Protein AF-A0A9E5HDK9-F1 (afdb_monomer_lite)

Radius of gyration: 19.05 Å; chains: 1; bounding box: 46×34×52 Å

Sequence (219 aa):
MGLGSFKALGAASVIATIAQDRAKNGVYENVLSDMTFVTASAGNHGLSVVAGANAFGAKAVIYLAETVPVSFQEKLRSIGAEVVVEGVDYEASMSAAEQSAKENDWFLLSDSTWPGYAVGADVMKGYMLSAKEIVEQCPEPPTHLFALDALARNANDFMTLTDQDVEKELPRLSELGLDTSPSGGAGLAAALIGASQGEFGLKATSRVMCIVSEGAVND

pLDDT: mean 88.61, std 10.88, range [40.62, 98.81]

Secondary structure (DSSP, 8-state):
---SBGGGGHHHHHHHHHHHHH-BTTB-TTTTTT-EEEEE-SSHHHHHHHHHHHHHT-EEEEEE-TTS-HHHHHHHHHTT-EEEE--SSHHHHHHHHHHHHHHHT-EE--SS-BTTB-THHHHHHHHHHHHHHHHHH-SS--SB---HHHHHHH-S------HHHHHTTHHHHHHTT----HHHHHHHHHHHHHHHHT-TT--TT--B-----B-----

Structure (mmCIF, N/CA/C/O backbone):
data_AF-A0A9E5HDK9-F1
#
_entry.id   AF-A0A9E5HDK9-F1
#
loop_
_atom_site.group_PDB
_atom_site.id
_atom_site.type_symbol
_atom_site.label_atom_id
_atom_site.label_alt_id
_atom_site.label_comp_id
_atom_site.label_asym_id
_atom_site.label_entity_id
_atom_site.label_seq_id
_atom_site.pdbx_PDB_ins_code
_atom_site.Cartn_x
_atom_site.Cartn_y
_atom_site.Cartn_z
_atom_site.occupancy
_atom_site.B_iso_or_equiv
_atom_site.auth_seq_id
_atom_site.auth_comp_id
_atom_site.auth_asym_id
_atom_site.auth_atom_id
_atom_site.pdbx_PDB_model_num
ATOM 1 N N . MET A 1 1 ? -0.415 -14.895 -1.275 1.00 55.12 1 MET A N 1
ATOM 2 C CA . MET A 1 1 ? 0.600 -13.831 -1.103 1.00 55.12 1 MET A CA 1
ATOM 3 C C . MET A 1 1 ? 1.087 -13.706 0.339 1.00 55.12 1 MET A C 1
ATOM 5 O O . MET A 1 1 ? 2.246 -13.380 0.508 1.00 55.12 1 MET A O 1
ATOM 9 N N . GLY A 1 2 ? 0.273 -13.993 1.370 1.00 60.78 2 GLY A N 1
ATOM 10 C CA . GLY A 1 2 ? 0.784 -14.099 2.751 1.00 60.78 2 GLY A CA 1
ATOM 11 C C . GLY A 1 2 ? 1.367 -12.797 3.316 1.00 60.78 2 GLY A C 1
ATOM 12 O O . GLY A 1 2 ? 2.227 -12.843 4.183 1.00 60.78 2 GLY A O 1
ATOM 13 N N . LEU A 1 3 ? 0.923 -11.646 2.803 1.00 68.94 3 LEU A N 1
ATOM 14 C CA . LEU A 1 3 ? 1.532 -10.339 3.077 1.00 68.94 3 LEU A CA 1
ATOM 15 C C . LEU A 1 3 ? 1.089 -9.709 4.405 1.00 68.94 3 LEU A C 1
ATOM 17 O O . LEU A 1 3 ? 1.628 -8.681 4.790 1.00 68.94 3 LEU A O 1
ATOM 21 N N . GLY A 1 4 ? 0.109 -10.302 5.093 1.00 72.50 4 GLY A N 1
ATOM 22 C CA . GLY A 1 4 ? -0.271 -9.903 6.451 1.00 72.50 4 GLY A CA 1
ATOM 23 C C . GLY A 1 4 ? -0.994 -8.558 6.586 1.00 72.50 4 GLY A C 1
ATOM 24 O O . GLY A 1 4 ? -1.178 -8.110 7.709 1.00 72.50 4 GLY A O 1
ATOM 25 N N . SER A 1 5 ? -1.426 -7.909 5.496 1.00 81.88 5 SER A N 1
ATOM 26 C CA . SER A 1 5 ? -2.171 -6.638 5.541 1.00 81.88 5 SER A CA 1
ATOM 27 C C . SER A 1 5 ? -3.152 -6.492 4.379 1.00 81.88 5 SER A C 1
ATOM 29 O O . SER A 1 5 ? -2.864 -6.933 3.267 1.00 81.88 5 SER A O 1
ATOM 31 N N . PHE A 1 6 ? -4.276 -5.797 4.598 1.00 80.75 6 PHE A N 1
ATOM 32 C CA . PHE A 1 6 ? -5.235 -5.470 3.530 1.00 80.75 6 PHE A CA 1
ATOM 33 C C . PHE A 1 6 ? -4.632 -4.557 2.447 1.00 80.75 6 PHE A C 1
ATOM 35 O O . PHE A 1 6 ? -5.077 -4.581 1.299 1.00 80.75 6 PHE A O 1
ATOM 42 N N . LYS A 1 7 ? -3.583 -3.785 2.782 1.00 81.69 7 LYS A N 1
ATOM 43 C CA . LYS A 1 7 ? -2.883 -2.905 1.829 1.00 81.69 7 LYS A CA 1
ATOM 44 C C . LYS A 1 7 ? -2.232 -3.683 0.675 1.00 81.69 7 LYS A C 1
ATOM 46 O O . LYS A 1 7 ? -2.014 -3.140 -0.407 1.00 81.69 7 LYS A O 1
ATOM 51 N N . ALA A 1 8 ? -2.027 -4.987 0.862 1.00 81.31 8 ALA A N 1
ATOM 52 C CA . ALA A 1 8 ? -1.647 -5.921 -0.191 1.00 81.31 8 ALA A CA 1
ATOM 53 C C . ALA A 1 8 ? -2.620 -5.963 -1.385 1.00 81.31 8 ALA A C 1
ATOM 55 O O . ALA A 1 8 ? -2.235 -6.415 -2.456 1.00 81.31 8 ALA A O 1
ATOM 56 N N . LEU A 1 9 ? -3.872 -5.525 -1.218 1.00 87.19 9 LEU A N 1
ATOM 57 C CA . LEU A 1 9 ? -4.878 -5.574 -2.281 1.00 87.19 9 LEU A CA 1
ATOM 58 C C . LEU A 1 9 ? -4.795 -4.379 -3.233 1.00 87.19 9 LEU A C 1
ATOM 60 O O . LEU A 1 9 ? -5.064 -4.534 -4.417 1.00 87.19 9 LEU A O 1
ATOM 64 N N . GLY A 1 10 ? -4.417 -3.198 -2.739 1.00 92.75 10 GLY A N 1
ATOM 65 C CA . GLY A 1 10 ? -4.515 -1.945 -3.493 1.00 92.75 10 GLY A CA 1
ATOM 66 C C . GLY A 1 10 ? -3.649 -1.935 -4.749 1.00 92.75 10 GLY A C 1
ATOM 67 O O . GLY A 1 10 ? -4.162 -2.004 -5.865 1.00 92.75 10 GLY A O 1
ATOM 68 N N . ALA A 1 11 ? -2.326 -1.880 -4.572 1.00 96.06 11 ALA A N 1
ATOM 69 C CA . ALA A 1 11 ? -1.393 -1.834 -5.695 1.00 96.06 11 ALA A CA 1
ATOM 70 C C . ALA A 1 11 ? -1.459 -3.107 -6.551 1.00 96.06 11 ALA A C 1
ATOM 72 O O . ALA A 1 11 ? -1.489 -3.018 -7.778 1.00 96.06 11 ALA A O 1
ATOM 73 N N . ALA A 1 12 ? -1.569 -4.283 -5.924 1.00 95.44 12 ALA A N 1
ATOM 74 C CA . ALA A 1 12 ? -1.727 -5.540 -6.648 1.00 95.44 12 ALA A CA 1
ATOM 75 C C . ALA A 1 12 ? -2.976 -5.551 -7.552 1.00 95.44 12 ALA A C 1
ATOM 77 O O . ALA A 1 12 ? -2.902 -6.058 -8.669 1.00 95.44 12 ALA A O 1
ATOM 78 N N . SER A 1 13 ? -4.097 -4.954 -7.123 1.00 95.50 13 SER A N 1
ATOM 79 C CA . SER A 1 13 ? -5.307 -4.822 -7.949 1.00 95.50 13 SER A CA 1
ATOM 80 C C . SER A 1 13 ? -5.090 -3.909 -9.156 1.00 95.50 13 SER A C 1
ATOM 82 O O . SER A 1 13 ? -5.592 -4.207 -10.242 1.00 95.50 13 SER A O 1
ATOM 84 N N . VAL A 1 14 ? -4.344 -2.810 -8.999 1.00 97.38 14 VAL A N 1
ATOM 85 C CA . VAL A 1 14 ? -4.000 -1.923 -10.124 1.00 97.38 14 VAL A CA 1
ATOM 86 C C . VAL A 1 14 ? -3.149 -2.681 -11.144 1.00 97.38 14 VAL A C 1
ATOM 88 O O . VAL A 1 14 ? -3.486 -2.711 -12.326 1.00 97.38 14 VAL A O 1
ATOM 91 N N . ILE A 1 15 ? -2.105 -3.376 -10.685 1.00 97.81 15 ILE A N 1
ATOM 92 C CA . ILE A 1 15 ? -1.226 -4.167 -11.558 1.00 97.81 15 ILE A CA 1
ATOM 93 C C . ILE A 1 15 ? -2.010 -5.296 -12.245 1.00 97.81 15 ILE A C 1
ATOM 95 O O . ILE A 1 15 ? -1.852 -5.510 -13.445 1.00 97.81 15 ILE A O 1
ATOM 99 N N . ALA A 1 16 ? -2.906 -5.977 -11.525 1.00 96.38 16 ALA A N 1
ATOM 100 C CA . ALA A 1 16 ? -3.764 -7.015 -12.092 1.00 96.38 16 ALA A CA 1
ATOM 101 C C . ALA A 1 16 ? -4.709 -6.480 -13.179 1.00 96.38 16 ALA A C 1
ATOM 103 O O . ALA A 1 16 ? -4.948 -7.168 -14.170 1.00 96.38 16 ALA A O 1
ATOM 104 N N . THR A 1 17 ? -5.206 -5.250 -13.029 1.00 96.19 17 THR A N 1
ATOM 105 C CA . THR A 1 17 ? -6.038 -4.590 -14.049 1.00 96.19 17 THR A CA 1
ATOM 106 C C . THR A 1 17 ? -5.223 -4.319 -15.317 1.00 96.19 17 THR A C 1
ATOM 108 O O . THR A 1 17 ? -5.644 -4.683 -16.410 1.00 96.19 17 THR A O 1
ATOM 111 N N . ILE A 1 18 ? -3.998 -3.799 -15.176 1.00 97.31 18 ILE A N 1
ATOM 112 C CA . ILE A 1 18 ? -3.084 -3.588 -16.313 1.00 97.31 18 ILE A CA 1
ATOM 113 C C . ILE A 1 18 ? -2.741 -4.924 -16.992 1.00 97.31 18 ILE A C 1
ATOM 115 O O . ILE A 1 18 ? -2.727 -5.025 -18.220 1.00 97.31 18 ILE A O 1
ATOM 119 N N . ALA A 1 19 ? -2.492 -5.975 -16.206 1.00 97.31 19 ALA A N 1
ATOM 120 C CA . ALA A 1 19 ? -2.247 -7.315 -16.725 1.00 97.31 19 ALA A CA 1
ATOM 121 C C . ALA A 1 19 ? -3.455 -7.865 -17.492 1.00 97.31 19 ALA A C 1
ATOM 123 O O . ALA A 1 19 ? -3.279 -8.461 -18.552 1.00 97.31 19 ALA A O 1
ATOM 124 N N . GLN A 1 20 ? -4.674 -7.638 -16.995 1.00 96.06 20 GLN A N 1
ATOM 125 C CA . GLN A 1 20 ? -5.910 -8.030 -17.669 1.00 96.06 20 GLN A CA 1
ATOM 126 C C . GLN A 1 20 ? -6.065 -7.361 -19.033 1.00 96.06 20 GLN A C 1
ATOM 128 O O . GLN A 1 20 ? -6.402 -8.053 -19.992 1.00 96.06 20 GLN A O 1
ATOM 133 N N . ASP A 1 21 ? -5.755 -6.072 -19.141 1.00 96.19 21 ASP A N 1
ATOM 134 C CA . ASP A 1 21 ? -5.853 -5.340 -20.407 1.00 96.19 21 ASP A CA 1
ATOM 135 C C . ASP A 1 21 ? -4.816 -5.800 -21.443 1.00 96.19 21 ASP A C 1
ATOM 137 O O . ASP A 1 21 ? -5.055 -5.737 -22.652 1.00 96.19 21 ASP A O 1
ATOM 141 N N . ARG A 1 22 ? -3.654 -6.287 -20.988 1.00 96.06 22 ARG A N 1
ATOM 142 C CA . ARG A 1 22 ? -2.571 -6.761 -21.867 1.00 96.06 22 ARG A CA 1
ATOM 143 C C . ARG A 1 22 ? -2.639 -8.257 -22.174 1.00 96.06 22 ARG A C 1
ATOM 145 O O . ARG A 1 22 ? -2.055 -8.699 -23.169 1.00 96.06 22 ARG A O 1
ATOM 152 N N . ALA A 1 23 ? -3.343 -9.033 -21.354 1.00 93.94 23 ALA A N 1
ATOM 153 C CA . ALA A 1 23 ? -3.465 -10.474 -21.510 1.00 93.94 23 ALA A CA 1
ATOM 154 C C . ALA A 1 23 ? -4.151 -10.836 -22.830 1.00 93.94 23 ALA A C 1
ATOM 156 O O . ALA A 1 23 ? -5.173 -10.275 -23.224 1.00 93.94 23 ALA A O 1
ATOM 157 N N . LYS A 1 24 ? -3.606 -11.844 -23.514 1.00 89.69 24 LYS A N 1
ATOM 158 C CA . LYS A 1 24 ? -4.205 -12.415 -24.725 1.00 89.69 24 LYS A CA 1
ATOM 159 C C . LYS A 1 24 ? -4.677 -13.822 -24.416 1.00 89.69 24 LYS A C 1
ATOM 161 O O . LYS A 1 24 ? -3.913 -14.631 -23.900 1.00 89.69 24 LYS A O 1
ATOM 166 N N . ASN A 1 25 ? -5.935 -14.117 -24.741 1.00 88.44 25 ASN A N 1
ATOM 167 C CA . ASN A 1 25 ? -6.547 -15.435 -24.532 1.00 88.44 25 ASN A CA 1
ATOM 168 C C . ASN A 1 25 ? -6.462 -15.942 -23.076 1.00 88.44 25 ASN A C 1
ATOM 170 O O . ASN A 1 25 ? -6.348 -17.142 -22.850 1.00 88.44 25 ASN A O 1
ATOM 174 N N . GLY A 1 26 ? -6.485 -15.034 -22.093 1.00 86.75 26 GLY A N 1
ATOM 175 C CA . GLY A 1 26 ? -6.395 -15.390 -20.672 1.00 86.75 26 GLY A CA 1
ATOM 176 C C . GLY A 1 26 ? -5.009 -15.853 -20.211 1.00 86.75 26 GLY A C 1
ATOM 177 O O . GLY A 1 26 ? -4.898 -16.446 -19.142 1.00 86.75 26 GLY A O 1
ATOM 178 N N . VAL A 1 27 ? -3.953 -15.607 -20.995 1.00 90.88 27 VAL A N 1
ATOM 179 C CA . VAL A 1 27 ? -2.567 -15.855 -20.580 1.00 90.88 27 VAL A CA 1
ATOM 180 C C . VAL A 1 27 ? -2.023 -14.610 -19.880 1.00 90.88 27 VAL A C 1
ATOM 182 O O . VAL A 1 27 ? -1.890 -13.557 -20.504 1.00 90.88 27 VAL A O 1
ATOM 185 N N . TYR A 1 28 ? -1.721 -14.752 -18.588 1.00 93.12 28 TYR A N 1
ATOM 186 C CA . TYR A 1 28 ? -1.245 -13.672 -17.710 1.00 93.12 28 TYR A CA 1
ATOM 187 C C . TYR A 1 28 ? 0.242 -13.773 -17.360 1.00 93.12 28 TYR A C 1
ATOM 189 O O . TYR A 1 28 ? 0.836 -12.804 -16.892 1.00 93.12 28 TYR A O 1
ATOM 197 N N . GLU A 1 29 ? 0.847 -14.943 -17.558 1.00 92.31 29 GLU A N 1
ATOM 198 C CA . GLU A 1 29 ? 2.246 -15.174 -17.215 1.00 92.31 29 GLU A CA 1
ATOM 199 C C . GLU A 1 29 ? 3.157 -14.236 -18.017 1.00 92.31 29 GLU A C 1
ATOM 201 O O . GLU A 1 29 ? 3.073 -14.183 -19.245 1.00 92.31 29 GLU A O 1
ATOM 206 N N . ASN A 1 30 ? 4.016 -13.492 -17.312 1.00 95.12 30 ASN A N 1
ATOM 207 C CA . ASN A 1 30 ? 4.972 -12.537 -17.883 1.00 95.12 30 ASN A CA 1
ATOM 208 C C . ASN A 1 30 ? 4.356 -11.478 -18.812 1.00 95.12 30 ASN A C 1
ATOM 210 O O . ASN A 1 30 ? 5.065 -10.849 -19.595 1.00 95.12 30 ASN A O 1
ATOM 214 N N . VAL A 1 31 ? 3.044 -11.244 -18.722 1.00 97.75 31 VAL A N 1
ATOM 215 C CA . VAL A 1 31 ? 2.342 -10.293 -19.594 1.00 97.75 31 VAL A CA 1
ATOM 216 C C . VAL A 1 31 ? 2.822 -8.850 -19.395 1.00 97.75 31 VAL A C 1
ATOM 218 O O . VAL A 1 31 ? 2.655 -8.018 -20.286 1.00 97.75 31 VAL A O 1
ATOM 221 N N . LEU A 1 32 ? 3.443 -8.559 -18.246 1.00 98.25 32 LEU A N 1
ATOM 222 C CA . LEU A 1 32 ? 4.008 -7.257 -17.901 1.00 98.25 32 LEU A CA 1
ATOM 223 C C . LEU A 1 32 ? 5.548 -7.263 -17.847 1.00 98.25 32 LEU A C 1
ATOM 225 O O . LEU A 1 32 ? 6.129 -6.390 -17.210 1.00 98.25 32 LEU A O 1
ATOM 229 N N . SER A 1 33 ? 6.229 -8.219 -18.494 1.00 97.50 33 SER A N 1
ATOM 230 C CA . SER A 1 33 ? 7.694 -8.377 -18.388 1.00 97.50 33 SER A CA 1
ATOM 231 C C . SER A 1 33 ? 8.531 -7.196 -18.885 1.00 97.50 33 SER A C 1
ATOM 233 O O . SER A 1 33 ? 9.717 -7.093 -18.584 1.00 97.50 33 SER A O 1
ATOM 235 N N . ASP A 1 34 ? 7.929 -6.326 -19.685 1.00 97.56 34 ASP A N 1
ATOM 236 C CA . ASP A 1 34 ? 8.510 -5.093 -20.212 1.00 97.56 34 ASP A CA 1
ATOM 237 C C . ASP A 1 34 ? 8.196 -3.856 -19.351 1.00 97.56 34 ASP A C 1
ATOM 239 O O . ASP A 1 34 ? 8.614 -2.758 -19.702 1.00 97.56 34 ASP A O 1
ATOM 243 N N . MET A 1 35 ? 7.481 -4.013 -18.232 1.00 98.50 35 MET A N 1
ATOM 244 C CA . MET A 1 35 ? 7.121 -2.917 -17.335 1.00 98.50 35 MET A CA 1
ATOM 245 C C . MET A 1 35 ? 7.938 -2.929 -16.044 1.00 98.50 35 MET A C 1
ATOM 247 O O . MET A 1 35 ? 8.278 -3.977 -15.488 1.00 98.50 35 MET A O 1
ATOM 251 N N . THR A 1 36 ? 8.158 -1.726 -15.522 1.00 98.81 36 THR A N 1
ATOM 252 C CA . THR A 1 36 ? 8.686 -1.492 -14.180 1.00 98.81 36 THR A CA 1
ATOM 253 C C . THR A 1 36 ? 7.698 -0.627 -13.412 1.00 98.81 36 THR A C 1
ATOM 255 O O . THR A 1 36 ? 7.318 0.449 -13.878 1.00 98.81 36 THR A O 1
ATOM 258 N N . PHE A 1 37 ? 7.301 -1.092 -12.232 1.00 98.75 37 PHE A N 1
ATOM 259 C CA . PHE A 1 37 ? 6.539 -0.312 -11.267 1.00 98.75 37 PHE A CA 1
ATOM 260 C C . PHE A 1 37 ? 7.489 0.298 -10.246 1.00 98.75 37 PHE A C 1
ATOM 262 O O . PHE A 1 37 ? 8.334 -0.402 -9.690 1.00 98.75 37 PHE A O 1
ATOM 269 N N . VAL A 1 38 ? 7.340 1.592 -9.985 1.00 98.69 38 VAL A N 1
ATOM 270 C CA . VAL A 1 38 ? 8.166 2.323 -9.023 1.00 98.69 38 VAL A CA 1
ATOM 271 C C . VAL A 1 38 ? 7.295 3.005 -7.972 1.00 98.69 38 VAL A C 1
ATOM 273 O O . VAL A 1 38 ? 6.224 3.520 -8.284 1.00 98.69 38 VAL A O 1
ATOM 276 N N . THR A 1 39 ? 7.722 2.989 -6.711 1.00 98.06 39 THR A N 1
ATOM 277 C CA . THR A 1 39 ? 7.071 3.730 -5.616 1.00 98.06 39 THR A CA 1
ATOM 278 C C . THR A 1 39 ? 8.074 4.037 -4.512 1.00 98.06 39 THR A C 1
ATOM 280 O O . THR A 1 39 ? 9.067 3.325 -4.377 1.00 98.06 39 THR A O 1
ATOM 283 N N . ALA A 1 40 ? 7.782 5.022 -3.663 1.00 97.25 40 ALA A N 1
ATOM 284 C CA . ALA A 1 40 ? 8.399 5.114 -2.343 1.00 97.25 40 ALA A CA 1
ATOM 285 C C . ALA A 1 40 ? 7.468 4.518 -1.280 1.00 97.25 40 ALA A C 1
ATOM 287 O O . ALA A 1 40 ? 6.290 4.870 -1.230 1.00 97.25 40 ALA A O 1
ATOM 288 N N . SER A 1 41 ? 7.951 3.570 -0.468 1.00 93.94 41 SER A N 1
ATOM 289 C CA . SER A 1 41 ? 7.167 3.005 0.643 1.00 93.94 41 SER A CA 1
ATOM 290 C C . SER A 1 41 ? 7.999 2.110 1.559 1.00 93.94 41 SER A C 1
ATOM 292 O O . SER A 1 41 ? 8.514 1.079 1.131 1.00 93.94 41 SER A O 1
ATOM 294 N N . ALA A 1 42 ? 8.019 2.442 2.849 1.00 86.06 42 ALA A N 1
ATOM 295 C CA . ALA A 1 42 ? 8.612 1.627 3.910 1.00 86.06 42 ALA A CA 1
ATOM 296 C C . ALA A 1 42 ? 7.583 0.720 4.617 1.00 86.06 42 ALA A C 1
ATOM 298 O O . ALA A 1 42 ? 7.671 0.491 5.820 1.00 86.06 42 ALA A O 1
ATOM 299 N N . GLY A 1 43 ? 6.558 0.250 3.897 1.00 87.38 43 GLY A N 1
ATOM 300 C CA . GLY A 1 43 ? 5.472 -0.525 4.497 1.00 87.38 43 GLY A CA 1
ATOM 301 C C . GLY A 1 43 ? 4.728 -1.423 3.513 1.00 87.38 43 GLY A C 1
ATOM 302 O O . GLY A 1 43 ? 5.250 -1.828 2.473 1.00 87.38 43 GLY A O 1
ATOM 303 N N . ASN A 1 44 ? 3.475 -1.739 3.846 1.00 89.31 44 ASN A N 1
ATOM 304 C CA . ASN A 1 44 ? 2.676 -2.722 3.106 1.00 89.31 44 ASN A CA 1
ATOM 305 C C . ASN A 1 44 ? 2.366 -2.326 1.660 1.00 89.31 44 ASN A C 1
ATOM 307 O O . ASN A 1 44 ? 2.134 -3.210 0.840 1.00 89.31 44 ASN A O 1
ATOM 311 N N . HIS A 1 45 ? 2.368 -1.031 1.330 1.00 93.69 45 HIS A N 1
ATOM 312 C CA . HIS A 1 45 ? 2.196 -0.589 -0.056 1.00 93.69 45 HIS A CA 1
ATOM 313 C C . HIS A 1 45 ? 3.372 -1.042 -0.932 1.00 93.69 45 HIS A C 1
ATOM 315 O O . HIS A 1 45 ? 3.155 -1.676 -1.960 1.00 93.69 45 HIS A O 1
ATOM 321 N N . GLY A 1 46 ? 4.616 -0.856 -0.477 1.00 94.69 46 GLY A N 1
ATOM 322 C CA . GLY A 1 46 ? 5.796 -1.386 -1.172 1.00 94.69 46 GLY A CA 1
ATOM 323 C C . GLY A 1 46 ? 5.727 -2.905 -1.361 1.00 94.69 46 GLY A C 1
ATOM 324 O O . GLY A 1 46 ? 5.933 -3.404 -2.464 1.00 94.69 46 GLY A O 1
ATOM 325 N N . LEU A 1 47 ? 5.329 -3.642 -0.318 1.00 94.50 47 LEU A N 1
ATOM 326 C CA . LEU A 1 47 ? 5.120 -5.095 -0.403 1.00 94.50 47 LEU A CA 1
ATOM 327 C C . LEU A 1 47 ? 4.030 -5.480 -1.425 1.00 94.50 47 LEU A C 1
ATOM 329 O O . LEU A 1 47 ? 4.186 -6.457 -2.157 1.00 94.50 47 LEU A O 1
ATOM 333 N N . SER A 1 48 ? 2.945 -4.703 -1.492 1.00 95.75 48 SER A N 1
ATOM 334 C CA . SER A 1 48 ? 1.835 -4.866 -2.442 1.00 95.75 48 SER A CA 1
ATOM 335 C C . SER A 1 48 ? 2.293 -4.692 -3.892 1.00 95.75 48 SER A C 1
ATOM 337 O O . SER A 1 48 ? 1.979 -5.524 -4.745 1.00 95.75 48 SER A O 1
ATOM 339 N N . VAL A 1 49 ? 3.100 -3.658 -4.163 1.00 97.62 49 VAL A N 1
ATOM 340 C CA . VAL A 1 49 ? 3.681 -3.401 -5.491 1.00 97.62 49 VAL A CA 1
ATOM 341 C C . VAL A 1 49 ? 4.572 -4.560 -5.927 1.00 97.62 49 VAL A C 1
ATOM 343 O O . VAL A 1 49 ? 4.402 -5.071 -7.031 1.00 97.62 49 VAL A O 1
ATOM 346 N N . VAL A 1 50 ? 5.480 -5.019 -5.059 1.00 97.12 50 VAL A N 1
ATOM 347 C CA . VAL A 1 50 ? 6.406 -6.115 -5.393 1.00 97.12 50 VAL A CA 1
ATOM 348 C C . VAL A 1 50 ? 5.648 -7.409 -5.673 1.00 97.12 50 VAL A C 1
ATOM 350 O O . VAL A 1 50 ? 5.909 -8.081 -6.669 1.00 97.12 50 VAL A O 1
ATOM 353 N N . ALA A 1 51 ? 4.666 -7.745 -4.836 1.00 95.62 51 ALA A N 1
ATOM 354 C CA . ALA A 1 51 ? 3.869 -8.947 -5.031 1.00 95.62 51 ALA A CA 1
ATOM 355 C C . ALA A 1 51 ? 3.046 -8.903 -6.325 1.00 95.62 51 ALA A C 1
ATOM 357 O O . ALA A 1 51 ? 3.009 -9.896 -7.053 1.00 95.62 51 ALA A O 1
ATOM 358 N N . GLY A 1 52 ? 2.424 -7.761 -6.632 1.00 96.06 52 GLY A N 1
ATOM 359 C CA . GLY A 1 52 ? 1.703 -7.569 -7.886 1.00 96.06 52 GLY A CA 1
ATOM 360 C C . GLY A 1 52 ? 2.628 -7.655 -9.100 1.00 96.06 52 GLY A C 1
ATOM 361 O O . GLY A 1 52 ? 2.317 -8.370 -10.047 1.00 96.06 52 GLY A O 1
ATOM 362 N N . ALA A 1 53 ? 3.789 -6.998 -9.060 1.00 97.88 53 ALA A N 1
ATOM 363 C CA . ALA A 1 53 ? 4.755 -7.026 -10.155 1.00 97.88 53 ALA A CA 1
ATOM 364 C C . ALA A 1 53 ? 5.240 -8.456 -10.440 1.00 97.88 53 ALA A C 1
ATOM 366 O O . ALA A 1 53 ? 5.123 -8.936 -11.570 1.00 97.88 53 ALA A O 1
ATOM 367 N N . ASN A 1 54 ? 5.662 -9.176 -9.396 1.00 96.44 54 ASN A N 1
ATOM 368 C CA . ASN A 1 54 ? 6.112 -10.564 -9.498 1.00 96.44 54 ASN A CA 1
ATOM 369 C C . ASN A 1 54 ? 5.032 -11.495 -10.065 1.00 96.44 54 ASN A C 1
ATOM 371 O O . ASN A 1 54 ? 5.347 -12.390 -10.846 1.00 96.44 54 ASN A O 1
ATOM 375 N N . ALA A 1 55 ? 3.760 -11.288 -9.703 1.00 95.81 55 ALA A N 1
ATOM 376 C CA . ALA A 1 55 ? 2.657 -12.129 -10.169 1.00 95.81 55 ALA A CA 1
ATOM 377 C C . ALA A 1 55 ? 2.458 -12.085 -11.696 1.00 95.81 55 ALA A C 1
ATOM 379 O O . ALA A 1 55 ? 1.957 -13.051 -12.271 1.00 95.81 55 ALA A O 1
ATOM 380 N N . PHE A 1 56 ? 2.864 -10.993 -12.352 1.00 97.50 56 PHE A N 1
ATOM 381 C CA . PHE A 1 56 ? 2.675 -10.775 -13.791 1.00 97.50 56 PHE A CA 1
ATOM 382 C C . PHE A 1 56 ? 3.993 -10.571 -14.561 1.00 97.50 56 PHE A C 1
ATOM 384 O O . PHE A 1 56 ? 3.977 -10.208 -15.739 1.00 97.50 56 PHE A O 1
ATOM 391 N N . GLY A 1 57 ? 5.128 -10.840 -13.905 1.00 97.25 57 GLY A N 1
ATOM 392 C CA . GLY A 1 57 ? 6.480 -10.801 -14.468 1.00 97.25 57 GLY A CA 1
ATOM 393 C C . GLY A 1 57 ? 7.103 -9.411 -14.623 1.00 97.25 57 GLY A C 1
ATOM 394 O O . GLY A 1 57 ? 8.156 -9.308 -15.245 1.00 97.25 57 GLY A O 1
ATOM 395 N N . ALA A 1 58 ? 6.488 -8.358 -14.081 1.00 98.50 58 ALA A N 1
ATOM 396 C CA . ALA A 1 58 ? 7.048 -7.005 -14.090 1.00 98.50 58 ALA A CA 1
ATOM 397 C C . ALA A 1 58 ? 8.174 -6.837 -13.060 1.00 98.50 58 ALA A C 1
ATOM 399 O O . ALA A 1 58 ? 8.311 -7.624 -12.122 1.00 98.50 58 ALA A O 1
ATOM 400 N N . LYS A 1 59 ? 8.946 -5.754 -13.194 1.00 98.62 59 LYS A N 1
ATOM 401 C CA . LYS A 1 59 ? 9.910 -5.318 -12.173 1.00 98.62 59 LYS A CA 1
ATOM 402 C C . LYS A 1 59 ? 9.252 -4.398 -11.146 1.00 98.62 59 LYS A C 1
ATOM 404 O O . LYS A 1 59 ? 8.338 -3.645 -11.485 1.00 98.62 59 LYS A O 1
ATOM 409 N N . ALA A 1 60 ? 9.762 -4.413 -9.917 1.00 98.56 60 ALA A N 1
ATOM 410 C CA . ALA A 1 60 ? 9.383 -3.476 -8.862 1.00 98.56 60 ALA A CA 1
ATOM 411 C C . ALA A 1 60 ? 10.623 -2.766 -8.303 1.00 98.56 60 ALA A C 1
ATOM 413 O O . ALA A 1 60 ? 11.543 -3.430 -7.826 1.00 98.56 60 ALA A O 1
ATOM 414 N N . VAL A 1 61 ? 10.618 -1.433 -8.340 1.00 98.75 61 VAL A N 1
ATOM 415 C CA . VAL A 1 61 ? 11.664 -0.569 -7.779 1.00 98.75 61 VAL A CA 1
ATOM 416 C C . VAL A 1 61 ? 11.083 0.208 -6.600 1.00 98.75 61 VAL A C 1
ATOM 418 O O . VAL A 1 61 ? 10.131 0.973 -6.755 1.00 98.75 61 VAL A O 1
ATOM 421 N N . ILE A 1 62 ? 11.638 0.006 -5.408 1.00 98.50 62 ILE A N 1
ATOM 422 C CA . ILE A 1 62 ? 11.134 0.587 -4.164 1.00 98.50 62 ILE A CA 1
ATOM 423 C C . ILE A 1 62 ? 12.149 1.582 -3.615 1.00 98.50 62 ILE A C 1
ATOM 425 O O . ILE A 1 62 ? 13.252 1.207 -3.211 1.00 98.50 62 ILE A O 1
ATOM 429 N N . TYR A 1 63 ? 11.745 2.846 -3.585 1.00 98.50 63 TYR A N 1
ATOM 430 C CA . TYR A 1 63 ? 12.486 3.933 -2.966 1.00 98.50 63 TYR A CA 1
ATOM 431 C C . TYR A 1 63 ? 12.198 3.981 -1.465 1.00 98.50 63 TYR A C 1
ATOM 433 O O . TYR A 1 63 ? 11.054 3.836 -1.021 1.00 98.50 63 TYR A O 1
ATOM 441 N N . LEU A 1 64 ? 13.248 4.175 -0.677 1.00 98.06 64 LEU A N 1
ATOM 442 C CA . LEU A 1 64 ? 13.193 4.240 0.776 1.00 98.06 64 LEU A CA 1
ATOM 443 C C . LEU A 1 64 ? 14.000 5.436 1.270 1.00 98.06 64 LEU A C 1
ATOM 445 O O . LEU A 1 64 ? 15.096 5.693 0.775 1.00 98.06 64 LEU A O 1
ATOM 449 N N . ALA A 1 65 ? 13.475 6.116 2.285 1.00 97.12 65 ALA A N 1
ATOM 450 C CA . ALA A 1 65 ? 14.216 7.143 3.000 1.00 97.12 65 ALA A CA 1
ATOM 451 C C . ALA A 1 65 ? 15.403 6.538 3.768 1.00 97.12 65 ALA A C 1
ATOM 453 O O . ALA A 1 65 ? 15.365 5.379 4.188 1.00 97.12 65 ALA A O 1
ATOM 454 N N . GLU A 1 66 ? 16.424 7.350 4.035 1.00 96.12 66 GLU A N 1
ATOM 455 C CA . GLU A 1 66 ? 17.611 6.958 4.813 1.00 96.12 66 GLU A CA 1
ATOM 456 C C . GLU A 1 66 ? 17.276 6.460 6.229 1.00 96.12 66 GLU A C 1
ATOM 458 O O . GLU A 1 66 ? 18.018 5.671 6.813 1.00 96.12 66 GLU A O 1
ATOM 463 N N . THR A 1 67 ? 16.140 6.890 6.779 1.00 93.38 67 THR A N 1
ATOM 464 C CA . THR A 1 67 ? 15.654 6.494 8.108 1.00 93.38 67 THR A CA 1
ATOM 465 C C . THR A 1 67 ? 15.079 5.077 8.157 1.00 93.38 67 THR A C 1
ATOM 467 O O . THR A 1 67 ? 14.840 4.555 9.248 1.00 93.38 67 THR A O 1
ATOM 470 N N . VAL A 1 68 ? 14.847 4.435 7.007 1.00 93.44 68 VAL A N 1
ATOM 471 C CA . VAL A 1 68 ? 14.227 3.108 6.943 1.00 93.44 68 VAL A CA 1
ATOM 472 C C . VAL A 1 68 ? 15.227 2.021 7.364 1.00 93.44 68 VAL A C 1
ATOM 474 O O . VAL A 1 68 ? 16.311 1.928 6.775 1.00 93.44 68 VAL A O 1
ATOM 477 N N . PRO A 1 69 ? 14.867 1.139 8.320 1.00 93.19 69 PRO A N 1
ATOM 478 C CA . PRO A 1 69 ? 15.750 0.078 8.793 1.00 93.19 69 PRO A CA 1
ATOM 479 C C . PRO A 1 69 ? 16.267 -0.828 7.672 1.00 93.19 69 PRO A C 1
ATOM 481 O O . PRO A 1 69 ? 15.508 -1.258 6.800 1.00 93.19 69 PRO A O 1
ATOM 484 N N . VAL A 1 70 ? 17.552 -1.192 7.743 1.00 94.06 70 VAL A N 1
ATOM 485 C CA . VAL A 1 70 ? 18.209 -2.087 6.770 1.00 94.06 70 VAL A CA 1
ATOM 486 C C . VAL A 1 70 ? 17.480 -3.427 6.646 1.00 94.06 70 VAL A C 1
ATOM 488 O O . VAL A 1 70 ? 17.310 -3.919 5.533 1.00 94.06 70 VAL A O 1
ATOM 491 N N . SER A 1 71 ? 16.963 -3.967 7.754 1.00 92.50 71 SER A N 1
ATOM 492 C CA . SER A 1 71 ? 16.180 -5.210 7.770 1.00 92.50 71 SER A CA 1
ATOM 493 C C . SER A 1 71 ? 14.963 -5.158 6.839 1.00 92.50 71 SER A C 1
ATOM 495 O O . SER A 1 71 ? 14.662 -6.131 6.149 1.00 92.50 71 SER A O 1
ATOM 497 N N . PHE A 1 72 ? 14.287 -4.009 6.743 1.00 90.81 72 PHE A N 1
ATOM 498 C CA . PHE A 1 72 ? 13.159 -3.839 5.827 1.00 90.81 72 PHE A CA 1
ATOM 499 C C . PHE A 1 72 ? 13.613 -3.784 4.362 1.00 90.81 72 PHE A C 1
ATOM 501 O O . PHE A 1 72 ? 12.958 -4.341 3.479 1.00 90.81 72 PHE A O 1
ATOM 508 N N . GLN A 1 73 ? 14.767 -3.168 4.097 1.00 94.69 73 GLN A N 1
ATOM 509 C CA . GLN A 1 73 ? 15.360 -3.155 2.759 1.00 94.69 73 GLN A CA 1
ATOM 510 C C . GLN A 1 73 ? 15.716 -4.574 2.301 1.00 94.69 73 GLN A C 1
ATOM 512 O O . GLN A 1 73 ? 15.434 -4.958 1.169 1.00 94.69 73 GLN A O 1
ATOM 517 N N . GLU A 1 74 ? 16.326 -5.365 3.184 1.00 94.81 74 GLU A N 1
ATOM 518 C CA . GLU A 1 74 ? 16.660 -6.767 2.925 1.00 94.81 74 GLU A CA 1
ATOM 519 C C . GLU A 1 74 ? 15.405 -7.609 2.704 1.00 94.81 74 GLU A C 1
ATOM 521 O O . GLU A 1 74 ? 15.364 -8.394 1.756 1.00 94.81 74 GLU A O 1
ATOM 526 N N . LYS A 1 75 ? 14.351 -7.385 3.500 1.00 92.38 75 LYS A N 1
ATOM 527 C CA . LYS A 1 75 ? 13.041 -8.014 3.298 1.00 92.38 75 LYS A CA 1
ATOM 528 C C . LYS A 1 75 ? 12.521 -7.761 1.883 1.00 92.38 75 LYS A C 1
ATOM 530 O O . LYS A 1 75 ? 12.209 -8.721 1.185 1.00 92.38 75 LYS A O 1
ATOM 535 N N . LEU A 1 76 ? 12.497 -6.509 1.422 1.00 95.06 76 LEU A N 1
ATOM 536 C CA . LEU A 1 76 ? 12.080 -6.167 0.056 1.00 95.06 76 LEU A CA 1
ATOM 537 C C . LEU A 1 76 ? 12.961 -6.828 -1.018 1.00 95.06 76 LEU A C 1
ATOM 539 O O . 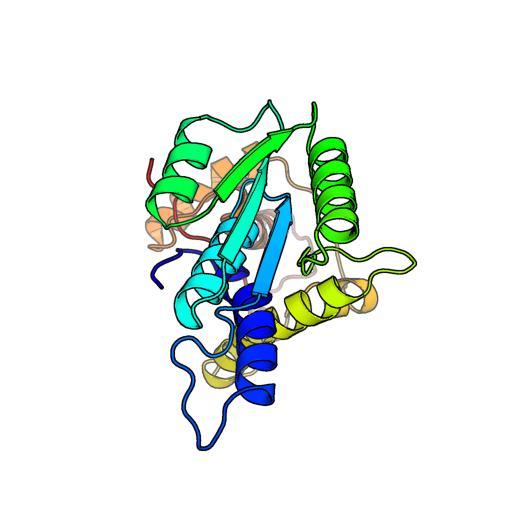LEU A 1 76 ? 12.438 -7.432 -1.955 1.00 95.06 76 LEU A O 1
ATOM 543 N N . ARG A 1 77 ? 14.290 -6.782 -0.864 1.00 96.88 77 ARG A N 1
ATOM 544 C CA . ARG A 1 77 ? 15.223 -7.429 -1.806 1.00 96.88 77 ARG A CA 1
ATOM 545 C C . ARG A 1 77 ? 15.001 -8.941 -1.881 1.00 96.88 77 ARG A C 1
ATOM 547 O O . ARG A 1 77 ? 14.990 -9.507 -2.970 1.00 96.88 77 ARG A O 1
ATOM 554 N N . SER A 1 78 ? 14.771 -9.593 -0.740 1.00 95.94 78 SER A N 1
ATOM 555 C CA . SER A 1 78 ? 14.547 -11.044 -0.666 1.00 95.94 78 SER A CA 1
ATOM 556 C C . SER A 1 78 ? 13.283 -11.511 -1.391 1.00 95.94 78 SER A C 1
ATOM 558 O O . SER A 1 78 ? 13.223 -12.657 -1.831 1.00 95.94 78 SER A O 1
ATOM 560 N N . ILE A 1 79 ? 12.299 -10.623 -1.562 1.00 94.44 79 ILE A N 1
ATOM 561 C CA . ILE A 1 79 ? 11.072 -10.899 -2.318 1.00 94.44 79 ILE A CA 1
ATOM 562 C C . ILE A 1 79 ? 11.136 -10.384 -3.766 1.00 94.44 79 ILE A C 1
ATOM 564 O O . ILE A 1 79 ? 10.110 -10.338 -4.437 1.00 94.44 79 ILE A O 1
ATOM 568 N N . GLY A 1 80 ? 12.322 -10.021 -4.267 1.00 95.62 80 GLY A N 1
ATOM 569 C CA . GLY A 1 80 ? 12.547 -9.679 -5.676 1.00 95.62 80 GLY A CA 1
ATOM 570 C C . GLY A 1 80 ? 12.413 -8.196 -6.025 1.00 95.62 80 GLY A C 1
ATOM 571 O O . GLY A 1 80 ? 12.394 -7.861 -7.206 1.00 95.62 80 GLY A O 1
ATOM 572 N N . ALA A 1 81 ? 12.339 -7.305 -5.033 1.00 97.75 81 ALA A N 1
ATOM 573 C CA . ALA A 1 81 ? 12.367 -5.868 -5.285 1.00 97.75 81 ALA A CA 1
ATOM 574 C C . ALA A 1 81 ? 13.787 -5.371 -5.586 1.00 97.75 81 ALA A C 1
ATOM 576 O O . ALA A 1 81 ? 14.751 -5.752 -4.915 1.00 97.75 81 ALA A O 1
ATOM 577 N N . GLU A 1 82 ? 13.904 -4.425 -6.510 1.00 98.38 82 GLU A N 1
ATOM 578 C CA . GLU A 1 82 ? 15.047 -3.520 -6.555 1.00 98.38 82 GLU A CA 1
ATOM 579 C C . GLU A 1 82 ? 14.825 -2.414 -5.518 1.00 98.38 82 GLU A C 1
ATOM 581 O O . GLU A 1 82 ? 13.767 -1.792 -5.487 1.00 98.38 82 GLU A O 1
ATOM 586 N N . VAL A 1 83 ? 15.789 -2.192 -4.624 1.00 98.44 83 VAL A N 1
ATOM 587 C CA . VAL A 1 83 ? 15.645 -1.226 -3.524 1.00 98.44 83 VAL A CA 1
ATOM 588 C C . VAL A 1 83 ? 16.658 -0.107 -3.674 1.00 98.44 83 VAL A C 1
ATOM 590 O O . VAL A 1 83 ? 17.865 -0.366 -3.640 1.00 98.44 83 VAL A O 1
ATOM 593 N N . VAL A 1 84 ? 16.148 1.121 -3.748 1.00 98.44 84 VAL A N 1
ATOM 594 C CA . VAL A 1 84 ? 16.923 2.360 -3.824 1.00 98.44 84 VAL A CA 1
ATOM 595 C C . VAL A 1 84 ? 16.747 3.123 -2.514 1.00 98.44 84 VAL A C 1
ATOM 597 O O . VAL A 1 84 ? 15.625 3.362 -2.076 1.00 98.44 84 VAL A O 1
ATOM 600 N N . VAL A 1 85 ? 17.853 3.480 -1.861 1.00 98.06 85 VAL A N 1
ATOM 601 C CA . VAL A 1 85 ? 17.828 4.309 -0.648 1.00 98.06 85 VAL A CA 1
ATOM 602 C C . VAL A 1 85 ? 18.213 5.720 -1.053 1.00 98.06 85 VAL A C 1
ATOM 604 O O . VAL A 1 85 ? 19.368 5.964 -1.395 1.00 98.06 85 VAL A O 1
ATOM 607 N N . GLU A 1 86 ? 17.238 6.621 -1.058 1.00 97.56 86 GLU A N 1
ATOM 608 C CA . GLU A 1 86 ? 17.418 7.999 -1.498 1.00 97.56 86 GLU A CA 1
ATOM 609 C C . GLU A 1 86 ? 16.400 8.906 -0.806 1.00 97.56 86 GLU A C 1
ATOM 611 O O . GLU A 1 86 ? 15.210 8.595 -0.755 1.00 97.56 86 GLU A O 1
ATOM 616 N N . GLY A 1 87 ? 16.878 10.039 -0.292 1.00 94.31 87 GLY A N 1
ATOM 617 C CA . GLY A 1 87 ? 16.065 11.015 0.422 1.00 94.31 87 GLY A CA 1
ATOM 618 C C . GLY A 1 87 ? 16.192 10.903 1.940 1.00 94.31 87 GLY A C 1
ATOM 619 O O . GLY A 1 87 ? 16.168 9.820 2.522 1.00 94.31 87 GLY A O 1
ATOM 620 N N . VAL A 1 88 ? 16.296 12.061 2.590 1.00 95.56 88 VAL A N 1
ATOM 621 C CA . VAL A 1 88 ? 16.432 12.172 4.053 1.00 95.56 88 VAL A CA 1
ATOM 622 C C . VAL A 1 88 ? 15.150 11.789 4.800 1.00 95.56 88 VAL A C 1
ATOM 624 O O . VAL A 1 88 ? 15.191 11.433 5.976 1.00 95.56 88 VAL A O 1
ATOM 627 N N . ASP A 1 89 ? 14.011 11.843 4.113 1.00 95.56 89 ASP A N 1
ATOM 628 C CA . ASP A 1 89 ? 12.689 11.513 4.626 1.00 95.56 89 ASP A CA 1
ATOM 629 C C . ASP A 1 89 ? 11.797 10.909 3.526 1.00 95.56 89 ASP A C 1
ATOM 631 O O . ASP A 1 89 ? 12.213 10.702 2.380 1.00 95.56 89 ASP A O 1
ATOM 635 N N . TYR A 1 90 ? 10.557 10.581 3.896 1.00 93.44 90 TYR A N 1
ATOM 636 C CA . TYR A 1 90 ? 9.587 9.988 2.981 1.00 93.44 90 TYR A CA 1
ATOM 637 C C . TYR A 1 90 ? 9.296 10.884 1.768 1.00 93.44 90 TYR A C 1
ATOM 639 O O . TYR A 1 90 ? 9.265 10.382 0.644 1.00 93.44 90 TYR A O 1
ATOM 647 N N . GLU A 1 91 ? 9.122 12.192 1.967 1.00 94.44 91 GLU A N 1
ATOM 648 C CA . GLU A 1 91 ? 8.784 13.133 0.891 1.00 94.44 91 GLU A CA 1
ATOM 649 C C . GLU A 1 91 ? 9.920 13.242 -0.131 1.00 94.44 91 GLU A C 1
ATOM 651 O O . GLU A 1 91 ? 9.684 13.198 -1.344 1.00 94.44 91 GLU A O 1
ATOM 656 N N . ALA A 1 92 ? 11.164 13.300 0.352 1.00 96.75 92 ALA A N 1
ATOM 657 C CA . ALA A 1 92 ? 12.353 13.266 -0.485 1.00 96.75 92 ALA A CA 1
ATOM 658 C C . ALA A 1 92 ? 12.450 11.944 -1.265 1.00 96.75 92 ALA A C 1
ATOM 660 O O . ALA A 1 92 ? 12.689 11.966 -2.473 1.00 96.75 92 ALA A O 1
ATOM 661 N N . SER A 1 93 ? 12.184 10.803 -0.617 1.00 97.50 93 SER A N 1
ATOM 662 C CA . SER A 1 93 ? 12.202 9.496 -1.292 1.00 97.50 93 SER A CA 1
ATOM 663 C C . SER A 1 93 ? 11.106 9.352 -2.357 1.00 97.50 93 SER A C 1
ATOM 665 O O . SER A 1 93 ? 11.346 8.783 -3.422 1.00 97.50 93 SER A O 1
ATOM 667 N N . MET A 1 94 ? 9.916 9.922 -2.127 1.00 97.00 94 MET A N 1
ATOM 668 C CA . MET A 1 94 ? 8.830 9.952 -3.114 1.00 97.00 94 MET A CA 1
ATOM 669 C C . MET A 1 94 ? 9.176 10.854 -4.301 1.00 97.00 94 MET A C 1
ATOM 671 O O . MET A 1 94 ? 8.920 10.484 -5.445 1.00 97.00 94 MET A O 1
ATOM 675 N N . SER A 1 95 ? 9.812 11.998 -4.046 1.00 97.19 95 SER A N 1
ATOM 676 C CA . SER A 1 95 ? 10.281 12.902 -5.102 1.00 97.19 95 SER A CA 1
ATOM 677 C C . SER A 1 95 ? 11.327 12.226 -5.998 1.00 97.19 95 SER A C 1
ATOM 679 O O . SER A 1 95 ? 11.254 12.334 -7.222 1.00 97.19 95 SER A O 1
ATOM 681 N N . ALA A 1 96 ? 12.257 11.471 -5.404 1.00 98.25 96 ALA A N 1
ATOM 682 C CA . ALA A 1 96 ? 13.236 10.671 -6.141 1.00 98.25 96 ALA A CA 1
ATOM 683 C C . ALA A 1 96 ? 12.571 9.558 -6.975 1.00 98.25 96 ALA A C 1
ATOM 685 O O . ALA A 1 96 ? 12.892 9.389 -8.153 1.00 98.25 96 ALA A O 1
ATOM 686 N N . ALA A 1 97 ? 11.586 8.853 -6.408 1.00 98.25 97 ALA A N 1
ATOM 687 C CA . ALA A 1 97 ? 10.806 7.844 -7.126 1.00 98.25 97 ALA A CA 1
ATOM 688 C C . ALA A 1 97 ? 10.052 8.436 -8.329 1.00 98.25 97 ALA A C 1
ATOM 690 O O . ALA A 1 97 ? 10.061 7.856 -9.415 1.00 98.25 97 ALA A O 1
ATOM 691 N N . GLU A 1 98 ? 9.421 9.602 -8.158 1.00 97.81 98 GLU A N 1
ATOM 692 C CA . GLU A 1 98 ? 8.719 10.307 -9.233 1.00 97.81 98 GLU A CA 1
ATOM 693 C C . GLU A 1 98 ? 9.681 10.754 -10.341 1.00 97.81 98 GLU A C 1
ATOM 695 O O . GLU A 1 98 ? 9.364 10.626 -11.527 1.00 97.81 98 GLU A O 1
ATOM 700 N N . GLN A 1 99 ? 10.858 11.263 -9.976 1.00 98.06 99 GLN A N 1
ATOM 701 C CA . GLN A 1 99 ? 11.870 11.668 -10.947 1.00 98.06 99 GLN A CA 1
ATOM 702 C C . GLN A 1 99 ? 12.378 10.465 -11.751 1.00 98.06 99 GLN A C 1
ATOM 704 O O . GLN A 1 99 ? 12.388 10.502 -12.981 1.00 98.06 99 GLN A O 1
ATOM 709 N N . SER A 1 100 ? 12.703 9.368 -11.068 1.00 98.25 100 SER A N 1
ATOM 710 C CA . SER A 1 100 ? 13.151 8.122 -11.694 1.00 98.25 100 SER A CA 1
ATOM 711 C C . SER A 1 100 ? 12.095 7.522 -12.623 1.00 98.25 100 SER A C 1
ATOM 713 O O . SER A 1 100 ? 12.425 7.050 -13.713 1.00 98.25 100 SER A O 1
ATOM 715 N N . ALA A 1 101 ? 10.814 7.619 -12.245 1.00 98.31 101 ALA A N 1
ATOM 716 C CA . ALA A 1 101 ? 9.704 7.216 -13.101 1.00 98.31 101 ALA A CA 1
ATOM 717 C C . ALA A 1 101 ? 9.717 7.957 -14.444 1.00 98.31 101 ALA A C 1
ATOM 719 O O . ALA A 1 101 ? 9.590 7.337 -15.497 1.00 98.31 101 ALA A O 1
ATOM 720 N N . LYS A 1 102 ? 9.926 9.280 -14.413 1.00 97.44 102 LYS A N 1
ATOM 721 C CA . LYS A 1 102 ? 9.972 10.126 -15.615 1.00 97.44 102 LYS A CA 1
ATOM 722 C C . LYS A 1 102 ? 11.206 9.854 -16.472 1.00 97.44 102 LYS A C 1
ATOM 724 O O . LYS A 1 102 ? 11.099 9.826 -17.693 1.00 97.44 102 LYS A O 1
ATOM 729 N N . GLU A 1 103 ? 12.368 9.678 -15.851 1.00 98.25 103 GLU A N 1
ATOM 730 C CA . GLU A 1 103 ? 13.638 9.479 -16.562 1.00 98.25 103 GLU A CA 1
ATOM 731 C C . GLU A 1 103 ? 13.724 8.124 -17.265 1.00 98.25 103 GLU A C 1
ATOM 733 O O . GLU A 1 103 ? 14.314 8.027 -18.341 1.00 98.25 103 GLU A O 1
ATOM 738 N N . ASN A 1 104 ? 13.122 7.091 -16.673 1.00 98.12 104 ASN A N 1
ATOM 739 C CA . ASN A 1 104 ? 13.217 5.718 -17.163 1.00 98.12 104 ASN A CA 1
ATOM 740 C C . ASN A 1 104 ? 11.949 5.218 -17.872 1.00 98.12 104 ASN A C 1
ATOM 742 O O . ASN A 1 104 ? 11.907 4.052 -18.264 1.00 98.12 104 ASN A O 1
ATOM 746 N N . ASP A 1 105 ? 10.931 6.071 -18.029 1.00 97.62 105 ASP A N 1
ATOM 747 C CA . ASP A 1 105 ? 9.602 5.700 -18.544 1.00 97.62 105 ASP A CA 1
ATOM 748 C C . ASP A 1 105 ? 8.966 4.546 -17.739 1.00 97.62 105 ASP A C 1
ATOM 750 O O . ASP A 1 105 ? 8.411 3.585 -18.273 1.00 97.62 105 ASP A O 1
ATOM 754 N N . TRP A 1 106 ? 9.105 4.606 -16.411 1.00 98.50 106 TRP A N 1
ATOM 755 C CA . TRP A 1 106 ? 8.518 3.631 -15.491 1.00 98.50 106 TRP A CA 1
ATOM 756 C C . TRP A 1 106 ? 7.162 4.097 -14.972 1.00 98.50 106 TRP A C 1
ATOM 758 O O . TRP A 1 106 ? 6.857 5.287 -14.892 1.00 98.50 106 TRP A O 1
ATOM 768 N N . PHE A 1 107 ? 6.345 3.135 -14.551 1.00 98.44 107 PHE A N 1
ATOM 769 C CA . PHE A 1 107 ? 5.027 3.417 -14.010 1.00 98.44 107 PHE A CA 1
ATOM 770 C C . PHE A 1 107 ? 5.129 3.749 -12.517 1.00 98.44 107 PHE A C 1
ATOM 772 O O . PHE A 1 107 ? 5.329 2.858 -11.686 1.00 98.44 107 PHE A O 1
ATOM 779 N N . LEU A 1 108 ? 4.968 5.026 -12.162 1.00 98.50 108 LEU A N 1
ATOM 780 C CA . LEU A 1 108 ? 4.829 5.439 -10.764 1.00 98.50 108 LEU A CA 1
ATOM 781 C C . LEU A 1 108 ? 3.507 4.906 -10.195 1.00 98.50 108 LEU A C 1
ATOM 783 O O . LEU A 1 108 ? 2.436 5.245 -10.694 1.00 98.50 108 LEU A O 1
ATOM 787 N N . LEU A 1 109 ? 3.586 4.095 -9.140 1.00 97.94 109 LEU A N 1
ATOM 788 C CA . LEU A 1 109 ? 2.443 3.497 -8.451 1.00 97.94 109 LEU A CA 1
ATOM 789 C C . LEU A 1 109 ? 2.456 3.864 -6.962 1.00 97.94 109 LEU A C 1
ATOM 791 O O . LEU A 1 109 ? 2.694 3.029 -6.097 1.00 97.94 109 LEU A O 1
ATOM 795 N N . SER A 1 110 ? 2.194 5.132 -6.669 1.00 95.69 110 SER A N 1
ATOM 796 C CA . SER A 1 110 ? 1.893 5.652 -5.331 1.00 95.69 110 SER A CA 1
ATOM 797 C C . SER A 1 110 ? 0.427 5.417 -4.937 1.00 95.69 110 SER A C 1
ATOM 799 O O . SER A 1 110 ? -0.468 5.497 -5.783 1.00 95.69 110 SER A O 1
ATOM 801 N N . ASP A 1 111 ? 0.193 5.169 -3.647 1.00 92.56 111 ASP A N 1
ATOM 802 C CA . ASP A 1 111 ? -1.120 5.069 -2.996 1.00 92.56 111 ASP A CA 1
ATOM 803 C C . ASP A 1 111 ? -1.700 6.431 -2.565 1.00 92.56 111 ASP A C 1
ATOM 805 O O . ASP A 1 111 ? -2.789 6.491 -1.994 1.00 92.56 111 ASP A O 1
ATOM 809 N N . SER A 1 112 ? -0.999 7.525 -2.870 1.00 90.31 112 SER A N 1
ATOM 810 C CA . SER A 1 112 ? -1.421 8.907 -2.617 1.00 90.31 112 SER A CA 1
ATOM 811 C C . SER A 1 112 ? -1.855 9.620 -3.905 1.00 90.31 112 SER A C 1
ATOM 813 O O . SER A 1 112 ? -1.627 9.138 -5.012 1.00 90.31 112 SER A O 1
ATOM 815 N N . THR A 1 113 ? -2.491 10.788 -3.785 1.00 90.75 113 THR A N 1
ATOM 816 C CA . THR A 1 113 ? -2.928 11.604 -4.935 1.00 90.75 113 THR A CA 1
ATOM 817 C C . THR A 1 113 ? -2.504 13.057 -4.778 1.00 90.75 113 THR A C 1
ATOM 819 O O . THR A 1 113 ? -2.561 13.595 -3.674 1.00 90.75 113 THR A O 1
ATOM 822 N N . TRP A 1 114 ? -2.156 13.713 -5.883 1.00 92.56 114 TRP A N 1
ATOM 823 C CA . TRP A 1 114 ? -1.810 15.138 -5.931 1.00 92.56 114 TRP A CA 1
ATOM 824 C C . TRP A 1 114 ? -2.169 15.733 -7.303 1.00 92.56 114 TRP A C 1
ATOM 826 O O . TRP A 1 114 ? -2.517 14.987 -8.223 1.00 92.56 114 TRP A O 1
ATOM 836 N N . PRO A 1 115 ? -2.141 17.068 -7.489 1.00 92.38 115 PRO A N 1
ATOM 837 C CA . PRO A 1 115 ? -2.426 17.665 -8.790 1.00 92.38 115 PRO A CA 1
ATOM 838 C C . PRO A 1 115 ? -1.530 17.079 -9.889 1.00 92.38 115 PRO A C 1
ATOM 840 O O . PRO A 1 115 ? -0.308 17.160 -9.813 1.00 92.38 115 PRO A O 1
ATOM 843 N N . GLY A 1 116 ? -2.149 16.486 -10.911 1.00 92.62 116 GLY A N 1
ATOM 844 C CA . GLY A 1 116 ? -1.441 15.818 -12.008 1.00 92.62 116 GLY A CA 1
ATOM 845 C C . GLY A 1 116 ? -1.182 14.319 -11.808 1.00 92.62 116 GLY A C 1
ATOM 846 O O . GLY A 1 116 ? -0.760 13.671 -12.759 1.00 92.62 116 GLY A O 1
ATOM 847 N N . TYR A 1 117 ? -1.496 13.745 -10.641 1.00 93.69 117 TYR A N 1
ATOM 848 C CA . TYR A 1 117 ? -1.356 12.313 -10.365 1.00 93.69 117 TYR A CA 1
ATOM 849 C C . TYR A 1 117 ? -2.583 11.755 -9.627 1.00 93.69 117 TYR A C 1
ATOM 851 O O . TYR A 1 117 ? -2.844 12.074 -8.466 1.00 93.69 117 TYR A O 1
ATOM 859 N N . ALA A 1 118 ? -3.345 10.898 -10.313 1.00 94.00 118 ALA A N 1
ATOM 860 C CA . ALA A 1 118 ? -4.625 10.377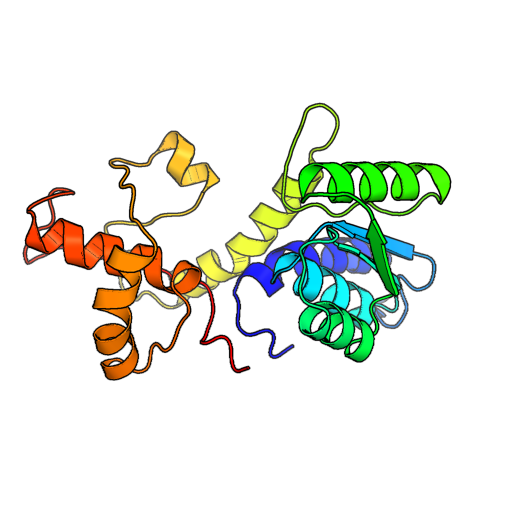 -9.825 1.00 94.00 118 ALA A CA 1
ATOM 861 C C . ALA A 1 118 ? -4.641 8.859 -9.565 1.00 94.00 118 ALA A C 1
ATOM 863 O O . ALA A 1 118 ? -5.626 8.356 -9.030 1.00 94.00 118 ALA A O 1
ATOM 864 N N . VAL A 1 119 ? -3.570 8.129 -9.905 1.00 94.81 119 VAL A N 1
ATOM 865 C CA . VAL A 1 119 ? -3.528 6.653 -9.829 1.00 94.81 119 VAL A CA 1
ATOM 866 C C . VAL A 1 119 ? -3.713 6.135 -8.395 1.00 94.81 119 VAL A C 1
ATOM 868 O O . VAL A 1 119 ? -4.263 5.052 -8.203 1.00 94.81 119 VAL A O 1
ATOM 871 N N . GLY A 1 120 ? -3.365 6.922 -7.369 1.00 91.75 120 GLY A N 1
ATOM 872 C CA . GLY A 1 120 ? -3.655 6.567 -5.973 1.00 91.75 120 GLY A CA 1
ATOM 873 C C . GLY A 1 120 ? -5.142 6.292 -5.703 1.00 91.75 120 GLY A C 1
ATOM 874 O O . GLY A 1 120 ? -5.477 5.433 -4.889 1.00 91.75 120 GLY A O 1
ATOM 875 N N . ALA A 1 121 ? -6.058 6.919 -6.451 1.00 89.50 121 ALA A N 1
ATOM 876 C CA . ALA A 1 121 ? -7.486 6.621 -6.349 1.00 89.50 121 ALA A CA 1
ATOM 877 C C . ALA A 1 121 ? -7.825 5.194 -6.821 1.00 89.50 121 ALA A C 1
ATOM 879 O O . ALA A 1 121 ? -8.750 4.576 -6.295 1.00 89.50 121 ALA A O 1
ATOM 880 N N . ASP A 1 122 ? -7.083 4.642 -7.782 1.00 92.75 122 ASP A N 1
ATOM 881 C CA . ASP A 1 122 ? -7.263 3.260 -8.236 1.00 92.75 122 ASP A CA 1
ATOM 882 C C . ASP A 1 122 ? -6.707 2.256 -7.221 1.00 92.75 122 ASP A C 1
ATOM 884 O O . ASP A 1 122 ? -7.328 1.219 -6.981 1.00 92.75 122 ASP A O 1
ATOM 888 N N . VAL A 1 123 ? -5.619 2.606 -6.523 1.00 93.00 123 VAL A N 1
ATOM 889 C CA . VAL A 1 123 ? -5.137 1.840 -5.360 1.00 93.00 123 VAL A CA 1
ATOM 890 C C . VAL A 1 123 ? -6.222 1.781 -4.278 1.00 93.00 123 VAL A C 1
ATOM 892 O O . VAL A 1 123 ? -6.529 0.702 -3.766 1.00 93.00 123 VAL A O 1
ATOM 895 N N . MET A 1 124 ? -6.874 2.912 -3.982 1.00 86.69 124 MET A N 1
ATOM 896 C CA . MET A 1 124 ? -7.996 2.958 -3.037 1.00 86.69 124 MET A CA 1
ATOM 897 C C . MET A 1 124 ? -9.189 2.102 -3.482 1.00 86.69 124 MET A C 1
ATOM 899 O O . MET A 1 124 ? -9.807 1.444 -2.644 1.00 86.69 124 MET A O 1
ATOM 903 N N . LYS A 1 125 ? -9.512 2.065 -4.783 1.00 86.31 125 LYS A N 1
ATOM 904 C CA . LYS A 1 125 ? -10.550 1.160 -5.314 1.00 86.31 125 LYS A CA 1
ATOM 905 C C . LYS A 1 125 ? -10.177 -0.305 -5.103 1.00 86.31 125 LYS A C 1
ATOM 907 O O . LYS A 1 125 ? -11.056 -1.093 -4.774 1.00 86.31 125 LYS A O 1
ATOM 912 N N . GLY A 1 126 ? -8.898 -0.663 -5.224 1.00 87.56 126 GLY A N 1
ATOM 913 C CA . GLY A 1 126 ? -8.415 -2.014 -4.928 1.00 87.56 126 GLY A CA 1
ATOM 914 C C . GLY A 1 126 ? -8.710 -2.450 -3.489 1.00 87.56 126 GLY A C 1
ATOM 915 O O . GLY A 1 126 ? -9.091 -3.595 -3.250 1.00 87.56 126 GLY A O 1
ATOM 916 N N . TYR A 1 127 ? -8.652 -1.523 -2.526 1.00 87.69 127 TYR A N 1
ATOM 917 C CA . TYR A 1 127 ? -9.051 -1.804 -1.142 1.00 87.69 127 TYR A CA 1
ATOM 918 C C . TYR A 1 127 ? -10.549 -2.107 -0.985 1.00 87.69 127 TYR A C 1
ATOM 920 O O . TYR A 1 127 ? -10.928 -2.759 -0.018 1.00 87.69 127 TYR A O 1
ATOM 928 N N . MET A 1 128 ? -11.412 -1.716 -1.930 1.00 81.81 128 MET A N 1
ATOM 929 C CA . MET A 1 128 ? -12.847 -2.036 -1.871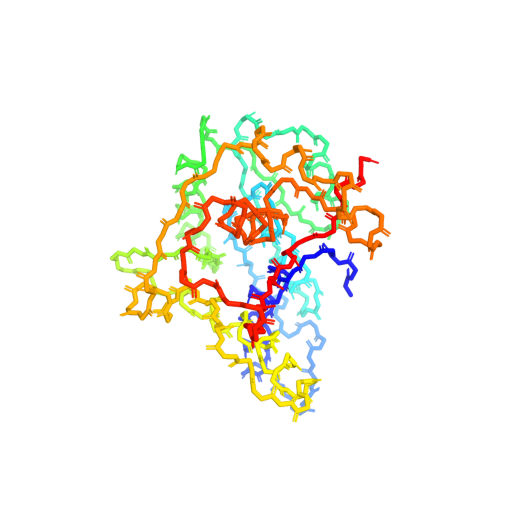 1.00 81.81 128 MET A CA 1
ATOM 930 C C . MET A 1 128 ? -13.142 -3.522 -2.088 1.00 81.81 128 MET A C 1
ATOM 932 O O . MET A 1 128 ? -14.261 -3.961 -1.822 1.00 81.81 128 MET A O 1
ATOM 936 N N . LEU A 1 129 ? -12.156 -4.318 -2.517 1.0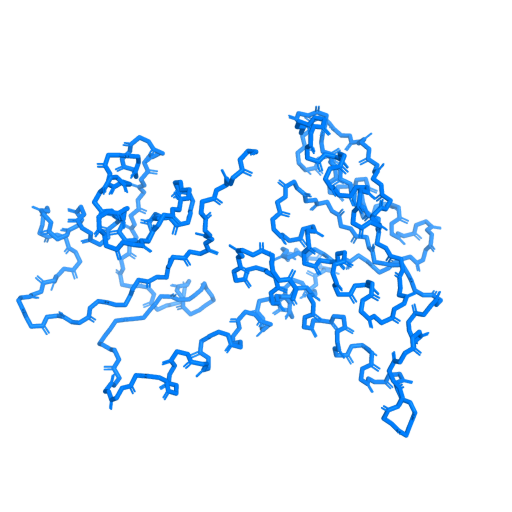0 83.75 129 LEU A N 1
ATOM 937 C CA . LEU A 1 129 ? -12.306 -5.768 -2.571 1.00 83.75 129 LEU A CA 1
ATOM 938 C C . LEU A 1 129 ? -12.555 -6.354 -1.173 1.00 83.75 129 LEU A C 1
ATOM 940 O O . LEU A 1 129 ? -13.472 -7.156 -1.018 1.00 83.75 129 LEU A O 1
ATOM 944 N N . SER A 1 130 ? -11.836 -5.882 -0.147 1.00 84.19 130 SER A N 1
ATOM 945 C CA . SER A 1 130 ? -12.091 -6.321 1.231 1.00 84.19 130 SER A CA 1
ATOM 946 C C . SER A 1 130 ? -13.452 -5.841 1.729 1.00 84.19 130 SER A C 1
ATOM 948 O O . SER A 1 130 ? -14.163 -6.589 2.390 1.00 84.19 130 SER A O 1
ATOM 950 N N . ALA A 1 131 ? -13.872 -4.627 1.362 1.00 79.12 131 ALA A N 1
ATOM 951 C CA . ALA A 1 131 ? -15.201 -4.122 1.704 1.00 79.12 131 ALA A CA 1
ATOM 952 C C . ALA A 1 131 ? -16.317 -4.995 1.105 1.00 79.12 131 ALA A C 1
ATOM 954 O O . ALA A 1 131 ? -17.306 -5.278 1.778 1.00 79.12 131 ALA A O 1
ATOM 955 N N . LYS A 1 132 ? -16.148 -5.458 -0.139 1.00 80.19 132 LYS A N 1
ATOM 956 C CA . LYS A 1 132 ? -17.082 -6.390 -0.776 1.00 80.19 132 LYS A CA 1
ATOM 957 C C . LYS A 1 132 ? -17.161 -7.713 -0.007 1.00 80.19 132 LYS A C 1
ATOM 959 O O . LYS A 1 132 ? -18.263 -8.149 0.309 1.00 80.19 132 LYS A O 1
ATOM 964 N N . GLU A 1 133 ? -16.017 -8.311 0.321 1.00 84.19 133 GLU A N 1
ATOM 965 C CA . GLU A 1 133 ? -15.956 -9.567 1.086 1.00 84.19 133 GLU A CA 1
ATOM 966 C C . GLU A 1 133 ? -16.613 -9.426 2.466 1.00 84.19 133 GLU A C 1
ATOM 968 O O . GLU A 1 133 ? -17.392 -10.286 2.872 1.00 84.19 133 GLU A O 1
ATOM 973 N N . ILE A 1 134 ? -16.374 -8.305 3.153 1.00 82.50 134 ILE A N 1
ATOM 974 C CA . ILE A 1 134 ? -17.006 -7.987 4.438 1.00 82.50 134 ILE A CA 1
ATOM 975 C C . ILE A 1 134 ? -18.532 -7.955 4.300 1.00 82.50 134 ILE A C 1
ATOM 977 O O . ILE A 1 134 ? -19.233 -8.582 5.091 1.00 82.50 134 ILE A O 1
ATOM 981 N N . VAL A 1 135 ? -19.062 -7.252 3.293 1.00 78.94 135 VAL A N 1
ATOM 982 C CA . VAL A 1 135 ? -20.515 -7.157 3.071 1.00 78.94 135 VAL A CA 1
ATOM 983 C C . VAL A 1 135 ? -21.127 -8.529 2.790 1.00 78.94 135 VAL A C 1
ATOM 985 O O . VAL A 1 135 ? -22.197 -8.827 3.311 1.00 78.94 135 VAL A O 1
ATOM 988 N N . GLU A 1 136 ? -20.451 -9.376 2.012 1.00 82.25 136 GLU A N 1
ATOM 989 C CA . GLU A 1 136 ? -20.900 -10.746 1.726 1.00 82.25 136 GLU A CA 1
ATOM 990 C C . GLU A 1 136 ? -20.884 -11.648 2.973 1.00 82.25 136 GLU A C 1
ATOM 992 O O . GLU A 1 136 ? -21.686 -12.578 3.075 1.00 82.25 136 GLU A O 1
ATOM 997 N N . GLN A 1 137 ? -20.001 -11.369 3.935 1.00 85.25 137 GLN A N 1
ATOM 998 C CA . GLN A 1 137 ? -19.855 -12.131 5.178 1.00 85.25 137 GLN A CA 1
ATOM 999 C C . GLN A 1 137 ? -20.731 -11.617 6.329 1.00 85.25 137 GLN A C 1
ATOM 1001 O O . GLN A 1 137 ? -20.902 -12.329 7.319 1.00 85.25 137 GLN A O 1
ATOM 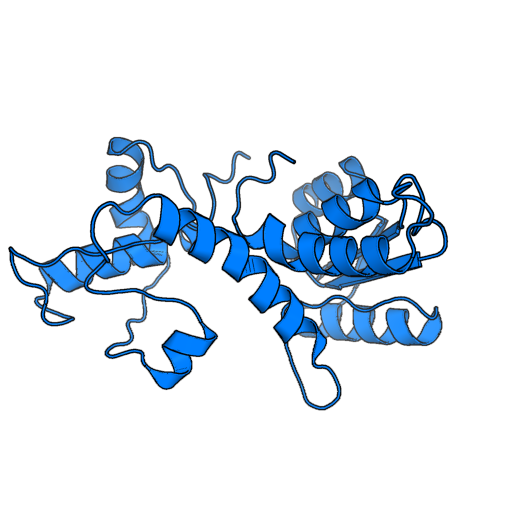1006 N N . CYS A 1 138 ? -21.302 -10.413 6.229 1.00 79.25 138 CYS A N 1
ATOM 1007 C CA . CYS A 1 138 ? -22.205 -9.854 7.234 1.00 79.25 138 CYS A CA 1
ATOM 1008 C C . CYS A 1 138 ? -23.651 -10.357 7.029 1.00 79.25 138 CYS A C 1
ATOM 1010 O O . CYS A 1 138 ? -24.303 -9.944 6.070 1.00 79.25 138 CYS A O 1
ATOM 1012 N N . PRO A 1 139 ? -24.221 -11.169 7.950 1.00 81.00 139 PRO A N 1
ATOM 1013 C CA . PRO A 1 139 ? -25.604 -11.647 7.827 1.00 81.00 139 PRO A CA 1
ATOM 1014 C C . PRO A 1 139 ? -26.635 -10.515 7.921 1.00 81.00 139 PRO A C 1
ATOM 1016 O O . PRO A 1 139 ? -27.704 -10.583 7.320 1.00 81.00 139 PRO A O 1
ATOM 1019 N N . GLU A 1 140 ? -26.303 -9.467 8.678 1.00 80.88 140 GLU A N 1
ATOM 1020 C CA . GLU A 1 140 ? -27.054 -8.219 8.753 1.00 80.88 140 GLU A CA 1
ATOM 1021 C C . GLU A 1 140 ? -26.109 -7.036 8.506 1.00 80.88 140 GLU A C 1
ATOM 1023 O O . GLU A 1 140 ? -24.980 -7.059 9.007 1.00 80.88 140 GLU A O 1
ATOM 1028 N N . PRO A 1 141 ? -26.553 -5.972 7.808 1.00 71.81 141 PRO A N 1
ATOM 1029 C CA . PRO A 1 141 ? -25.720 -4.799 7.580 1.00 71.81 141 PRO A CA 1
ATOM 1030 C C . PRO A 1 141 ? -25.218 -4.177 8.896 1.00 71.81 141 PRO A C 1
ATOM 1032 O O . PRO A 1 141 ? -26.001 -4.030 9.855 1.00 71.81 141 PRO A O 1
ATOM 1035 N N . PRO A 1 142 ? -23.932 -3.782 8.966 1.00 72.12 142 PRO A N 1
ATOM 1036 C CA . PRO A 1 142 ? -23.428 -3.031 10.104 1.00 72.12 142 PRO A CA 1
ATOM 1037 C C . PRO A 1 142 ? -24.158 -1.688 10.188 1.00 72.12 142 PRO A C 1
ATOM 1039 O O . PRO A 1 142 ? -24.493 -1.081 9.173 1.00 72.12 142 PRO A O 1
ATOM 1042 N N . THR A 1 143 ? -24.416 -1.213 11.408 1.00 71.31 143 THR A N 1
ATOM 1043 C CA . THR A 1 143 ? -25.034 0.109 11.592 1.00 71.31 143 THR A CA 1
ATOM 1044 C C . THR A 1 143 ? -24.021 1.245 11.443 1.00 71.31 143 THR A C 1
ATOM 1046 O O . THR A 1 143 ? -24.432 2.386 11.268 1.00 71.31 143 THR A O 1
ATOM 1049 N N . HIS A 1 144 ? -22.719 0.933 11.496 1.00 67.44 144 HIS A N 1
ATOM 1050 C CA . HIS A 1 144 ? -21.606 1.878 11.394 1.00 67.44 144 HIS A CA 1
ATOM 1051 C C . HIS A 1 144 ? -20.466 1.238 10.578 1.00 67.44 144 HIS A C 1
ATOM 1053 O O . HIS A 1 144 ? -20.075 0.103 10.861 1.00 67.44 144 HIS A O 1
ATOM 1059 N N . LEU A 1 145 ? -19.951 1.950 9.568 1.00 64.62 145 LEU A N 1
ATOM 1060 C CA . LEU A 1 145 ? -18.872 1.513 8.670 1.00 64.62 145 LEU A CA 1
ATOM 1061 C C . LEU A 1 145 ? -17.906 2.675 8.399 1.00 64.62 145 LEU A C 1
ATOM 1063 O O . LEU A 1 145 ? -18.353 3.790 8.138 1.00 64.62 145 LEU A O 1
ATOM 1067 N N . PHE A 1 146 ? -16.600 2.404 8.374 1.00 58.69 146 PHE A N 1
ATOM 1068 C CA . PHE A 1 146 ? -15.556 3.417 8.204 1.00 58.69 146 PHE A CA 1
ATOM 1069 C C . PHE A 1 146 ? -14.608 3.045 7.035 1.00 58.69 146 PHE A C 1
ATOM 1071 O O . PHE A 1 146 ? -13.818 2.114 7.160 1.00 58.69 146 PHE A O 1
ATOM 1078 N N . ALA A 1 147 ? -14.663 3.754 5.895 1.00 59.22 147 ALA A N 1
ATOM 1079 C CA . ALA A 1 147 ? -13.710 3.642 4.769 1.00 59.22 147 ALA A CA 1
ATOM 1080 C C . ALA A 1 147 ? -13.326 5.026 4.196 1.00 59.22 147 ALA A C 1
ATOM 1082 O O . ALA A 1 147 ? -14.202 5.859 4.038 1.00 59.22 147 ALA A O 1
ATOM 1083 N N . LEU A 1 148 ? -12.055 5.285 3.852 1.00 50.72 148 LEU A N 1
ATOM 1084 C CA . LEU A 1 148 ? -11.445 6.634 3.734 1.00 50.72 148 LEU A CA 1
ATOM 1085 C C . LEU A 1 148 ? -12.171 7.696 2.866 1.00 50.72 148 LEU A C 1
ATOM 1087 O O . LEU A 1 148 ? -12.426 8.790 3.361 1.00 50.72 148 LEU A O 1
ATOM 1091 N N . ASP A 1 149 ? -12.522 7.424 1.603 1.00 49.09 149 ASP A N 1
ATOM 1092 C CA . ASP A 1 149 ? -13.201 8.436 0.753 1.00 49.09 149 ASP A CA 1
ATOM 1093 C C . ASP A 1 149 ? -14.668 8.651 1.173 1.00 49.09 149 ASP A C 1
ATOM 1095 O O . ASP A 1 149 ? -15.197 9.764 1.144 1.00 49.09 149 ASP A O 1
ATOM 1099 N N . ALA A 1 150 ? -15.316 7.594 1.669 1.00 55.31 150 ALA A N 1
ATOM 1100 C CA . ALA A 1 150 ? -16.629 7.700 2.293 1.00 55.31 150 ALA A CA 1
ATOM 1101 C C . ALA A 1 150 ? -16.549 8.386 3.669 1.00 55.31 150 ALA A C 1
ATOM 1103 O O . ALA A 1 150 ? -17.443 9.152 4.005 1.00 55.31 150 ALA A O 1
ATOM 1104 N N . LEU A 1 151 ? -15.479 8.167 4.437 1.00 61.12 151 LEU A N 1
ATOM 1105 C CA . LEU A 1 151 ? -15.197 8.779 5.737 1.00 61.12 151 LEU A CA 1
ATOM 1106 C C . LEU A 1 151 ? -15.024 10.283 5.590 1.00 61.12 151 LEU A C 1
ATOM 1108 O O . LEU A 1 151 ? -15.653 11.036 6.317 1.00 61.12 151 LEU A O 1
ATOM 1112 N N . ALA A 1 152 ? -14.240 10.740 4.615 1.00 58.56 152 ALA A N 1
ATOM 1113 C CA . ALA A 1 152 ? -14.020 12.170 4.416 1.00 58.56 152 ALA A CA 1
ATOM 1114 C C . ALA A 1 152 ? -15.328 12.955 4.181 1.00 58.56 152 ALA A C 1
ATOM 1116 O O . ALA A 1 152 ? -15.392 14.145 4.477 1.00 58.56 152 ALA A O 1
ATOM 1117 N N . ARG A 1 153 ? -16.375 12.298 3.661 1.00 66.50 153 ARG A N 1
ATOM 1118 C CA . ARG A 1 153 ? -17.676 12.923 3.361 1.00 66.50 153 ARG A CA 1
ATOM 1119 C C . ARG A 1 153 ? -18.766 12.609 4.380 1.00 66.50 153 ARG A C 1
ATOM 1121 O O . ARG A 1 153 ? -19.651 13.432 4.581 1.00 66.50 153 ARG A O 1
ATOM 1128 N N . ASN A 1 154 ? -18.724 11.418 4.967 1.00 69.00 154 ASN A N 1
ATOM 1129 C CA . ASN A 1 154 ? -19.816 10.848 5.751 1.00 69.00 154 ASN A CA 1
ATOM 1130 C C . ASN A 1 154 ? -19.395 10.454 7.172 1.00 69.00 154 ASN A C 1
ATOM 1132 O O . ASN A 1 154 ? -20.222 9.898 7.888 1.00 69.00 154 ASN A O 1
ATOM 1136 N N . ALA A 1 155 ? -18.143 10.684 7.585 1.00 71.69 155 ALA A N 1
ATOM 1137 C CA . ALA A 1 155 ? -17.749 10.441 8.967 1.00 71.69 155 ALA A CA 1
ATOM 1138 C C . ALA A 1 155 ? -18.556 11.346 9.897 1.00 71.69 155 ALA A C 1
ATOM 1140 O O . ALA A 1 155 ? -18.646 12.558 9.701 1.00 71.69 155 ALA A O 1
ATOM 1141 N N . ASN A 1 156 ? -19.136 10.725 10.915 1.00 79.31 156 ASN A N 1
ATOM 1142 C CA . ASN A 1 156 ? -19.876 11.412 11.961 1.00 79.31 156 ASN A CA 1
ATOM 1143 C C . ASN A 1 156 ? -18.929 12.013 13.006 1.00 79.31 156 ASN A C 1
ATOM 1145 O O . ASN A 1 156 ? -19.204 13.092 13.520 1.00 79.31 156 ASN A O 1
ATOM 1149 N N . ASP A 1 157 ? -17.808 11.334 13.263 1.00 83.50 157 ASP A N 1
ATOM 1150 C CA . ASP A 1 157 ? -16.871 11.643 14.337 1.00 83.50 157 ASP A CA 1
ATOM 1151 C C . ASP A 1 157 ? -15.421 11.365 13.907 1.00 83.50 157 ASP A C 1
ATOM 1153 O O . ASP A 1 157 ? -15.159 10.528 13.038 1.00 83.50 157 ASP A O 1
ATOM 1157 N N . PHE A 1 158 ? -14.474 12.047 14.554 1.00 85.19 158 PHE A N 1
ATOM 1158 C CA . PHE A 1 158 ? -13.034 11.848 14.388 1.00 85.19 158 PHE A CA 1
ATOM 1159 C C . PHE A 1 158 ? -12.366 11.760 15.760 1.00 85.19 158 PHE A C 1
ATOM 1161 O O . PHE A 1 158 ? -12.731 12.493 16.677 1.00 85.19 158 PHE A O 1
ATOM 1168 N N . MET A 1 159 ? -11.356 10.901 15.886 1.00 88.00 159 MET A N 1
ATOM 1169 C CA . MET A 1 159 ? -10.582 10.739 17.114 1.00 88.00 159 MET A CA 1
ATOM 1170 C C . MET A 1 159 ? -9.097 10.647 16.790 1.00 88.00 159 MET A C 1
ATOM 1172 O O . MET A 1 159 ? -8.695 9.926 15.879 1.00 88.00 159 MET A O 1
ATOM 1176 N N . THR A 1 160 ? -8.284 11.365 17.557 1.00 90.25 160 THR A N 1
ATOM 1177 C CA . THR A 1 160 ? -6.828 11.233 17.540 1.00 90.25 160 THR A CA 1
ATOM 1178 C C . THR A 1 160 ? -6.391 10.341 18.690 1.00 90.25 160 THR A C 1
ATOM 1180 O O . THR A 1 160 ? -6.814 10.556 19.825 1.00 90.25 160 THR A O 1
ATOM 1183 N N . LEU A 1 161 ? -5.520 9.382 18.400 1.00 88.88 161 LEU A N 1
ATOM 1184 C CA . LEU A 1 161 ? -4.911 8.493 19.382 1.00 88.88 161 LEU A CA 1
ATOM 1185 C C . LEU A 1 161 ? -3.397 8.615 19.283 1.00 88.88 161 LEU A C 1
ATOM 1187 O O . LEU A 1 161 ? -2.862 8.777 18.185 1.00 88.88 161 LEU A O 1
ATOM 1191 N N . THR A 1 162 ? -2.716 8.526 20.419 1.00 91.12 162 THR A N 1
ATOM 1192 C CA . THR A 1 162 ? -1.271 8.294 20.424 1.00 91.12 162 THR A CA 1
ATOM 1193 C C . THR A 1 162 ? -0.988 6.802 20.262 1.00 91.12 162 THR A C 1
ATOM 1195 O O . THR A 1 162 ? -1.825 5.971 20.621 1.00 91.12 162 THR A O 1
ATOM 1198 N N . ASP A 1 163 ? 0.207 6.443 19.789 1.00 86.62 163 ASP A N 1
ATOM 1199 C CA . ASP A 1 163 ? 0.628 5.035 19.732 1.00 86.62 163 ASP A CA 1
ATOM 1200 C C . ASP A 1 163 ? 0.502 4.365 21.110 1.00 86.62 163 ASP A C 1
ATOM 1202 O O . ASP A 1 163 ? -0.009 3.254 21.211 1.00 86.62 163 ASP A O 1
ATOM 1206 N N . GLN A 1 164 ? 0.828 5.092 22.186 1.00 90.81 164 GLN A N 1
ATOM 1207 C CA . GLN A 1 164 ? 0.682 4.619 23.568 1.00 90.81 164 GLN A CA 1
ATOM 1208 C C . GLN A 1 164 ? -0.767 4.325 23.969 1.00 90.81 164 GLN A C 1
ATOM 1210 O O . GLN A 1 164 ? -1.004 3.479 24.832 1.00 90.81 164 GLN A O 1
ATOM 1215 N N . ASP A 1 165 ? -1.746 5.036 23.406 1.00 91.44 165 ASP A N 1
ATOM 1216 C CA . ASP A 1 165 ? -3.158 4.754 23.674 1.00 91.44 165 ASP A CA 1
ATOM 1217 C C . ASP A 1 165 ? -3.573 3.435 23.029 1.00 91.44 165 ASP A C 1
ATOM 1219 O O . ASP A 1 165 ? -4.306 2.660 23.639 1.00 91.44 165 ASP A O 1
ATOM 1223 N N . VAL A 1 166 ? -3.052 3.142 21.835 1.00 91.25 166 VAL A N 1
ATOM 1224 C CA . VAL A 1 166 ? -3.323 1.876 21.147 1.00 91.25 166 VAL A CA 1
ATOM 1225 C C . VAL A 1 166 ? -2.570 0.716 21.795 1.00 91.25 166 VAL A C 1
ATOM 1227 O O . VAL A 1 166 ? -3.149 -0.349 21.996 1.00 91.25 166 VAL A O 1
ATOM 1230 N N . GLU A 1 167 ? -1.308 0.918 22.178 1.00 92.06 167 GLU A N 1
ATOM 1231 C CA . GLU A 1 167 ? -0.466 -0.089 22.838 1.00 92.06 167 GLU A CA 1
ATOM 1232 C C . GLU A 1 167 ? -1.106 -0.657 24.108 1.00 92.06 167 GLU A C 1
ATOM 1234 O O . GLU A 1 167 ? -1.000 -1.854 24.370 1.00 92.06 167 GLU A O 1
ATOM 1239 N N . LYS A 1 168 ? -1.822 0.175 24.875 1.00 92.50 168 LYS A N 1
ATOM 1240 C CA . LYS A 1 168 ? -2.556 -0.263 26.075 1.00 92.50 168 LYS A CA 1
ATOM 1241 C C . LYS A 1 168 ? -3.689 -1.239 25.761 1.00 92.50 168 LYS A C 1
ATOM 1243 O O . LYS A 1 168 ? -4.026 -2.057 26.613 1.00 92.50 168 LYS A O 1
ATOM 1248 N N . GLU A 1 169 ? -4.256 -1.171 24.560 1.00 91.00 169 GLU A N 1
ATOM 1249 C CA . GLU A 1 169 ? -5.347 -2.045 24.125 1.00 91.00 169 GLU A CA 1
ATOM 1250 C C . GLU A 1 169 ? -4.838 -3.312 23.413 1.00 91.00 169 GLU A C 1
ATOM 1252 O O . GLU A 1 169 ? -5.559 -4.309 23.373 1.00 91.00 169 GLU A O 1
ATOM 1257 N N . LEU A 1 170 ? -3.596 -3.337 22.904 1.00 89.94 170 LEU A N 1
ATOM 1258 C CA . LEU A 1 170 ? -3.038 -4.496 22.185 1.00 89.94 170 LEU A CA 1
ATOM 1259 C C . LEU A 1 170 ? -3.127 -5.834 22.949 1.00 89.94 170 LEU A C 1
ATOM 1261 O O . LEU A 1 170 ? -3.482 -6.829 22.314 1.00 89.94 170 LEU A O 1
ATOM 1265 N N . PRO A 1 171 ? -2.894 -5.916 24.278 1.00 91.19 171 PRO A N 1
ATOM 1266 C CA . PRO A 1 171 ? -3.062 -7.173 25.012 1.00 91.19 171 PRO A CA 1
ATOM 1267 C C . PRO A 1 171 ? -4.482 -7.738 24.907 1.00 91.19 171 PRO A C 1
ATOM 1269 O O . PRO A 1 171 ? -4.668 -8.938 24.727 1.00 91.19 171 PRO A O 1
ATOM 1272 N N . ARG A 1 172 ? -5.494 -6.866 24.941 1.00 87.12 172 ARG A N 1
ATOM 1273 C CA . ARG A 1 172 ? -6.898 -7.258 24.799 1.00 87.12 172 ARG A CA 1
ATOM 1274 C C . ARG A 1 172 ? -7.212 -7.748 23.387 1.00 87.12 172 ARG A C 1
ATOM 1276 O O . ARG A 1 172 ? -8.041 -8.637 23.218 1.00 87.12 172 ARG A O 1
ATOM 1283 N N . LEU A 1 173 ? -6.560 -7.182 22.372 1.00 84.56 173 LEU A N 1
ATOM 1284 C CA . LEU A 1 173 ? -6.663 -7.672 20.997 1.00 84.56 173 LEU A CA 1
ATOM 1285 C C . LEU A 1 173 ? -6.035 -9.066 20.862 1.00 84.56 173 LEU A C 1
ATOM 1287 O O . LEU A 1 173 ? -6.641 -9.950 20.261 1.00 84.56 173 LEU A O 1
ATOM 1291 N N . SER A 1 174 ? -4.877 -9.284 21.484 1.00 87.38 174 SER A N 1
ATOM 1292 C CA . SER A 1 174 ? -4.204 -10.588 21.520 1.00 87.38 174 SER A CA 1
ATOM 1293 C C . SER A 1 174 ? -5.069 -11.672 22.183 1.00 87.38 174 SER A C 1
ATOM 1295 O O . SER A 1 174 ? -5.219 -12.765 21.641 1.00 87.38 174 SER A O 1
ATOM 1297 N N . GLU A 1 175 ? -5.758 -11.356 23.288 1.00 88.06 175 GLU A N 1
ATOM 1298 C CA . GLU A 1 175 ? -6.715 -12.273 23.942 1.00 88.06 175 GLU A CA 1
ATOM 1299 C C . GLU A 1 175 ? -7.878 -12.702 23.029 1.00 88.06 175 GLU A C 1
ATOM 1301 O O . GLU A 1 175 ? -8.434 -13.790 23.191 1.00 88.06 175 GLU A O 1
ATOM 1306 N N . LEU A 1 176 ? -8.239 -11.865 22.052 1.00 83.81 176 LEU A N 1
ATOM 1307 C CA . LEU A 1 176 ? -9.253 -12.158 21.036 1.00 83.81 176 LEU A CA 1
ATOM 1308 C C . LEU A 1 176 ? -8.673 -12.867 19.798 1.00 83.81 176 LEU A C 1
ATOM 1310 O O . LEU A 1 176 ? -9.411 -13.121 18.846 1.00 83.81 176 LEU A O 1
ATOM 1314 N N . GLY A 1 177 ? -7.375 -13.187 19.798 1.00 86.00 177 GLY A N 1
ATOM 1315 C CA . GLY A 1 177 ? -6.662 -13.776 18.664 1.00 86.00 177 GLY A CA 1
ATOM 1316 C C . GLY A 1 177 ? -6.407 -12.792 17.518 1.00 86.00 177 GLY A C 1
ATOM 1317 O O . GLY A 1 177 ? -6.303 -13.213 16.367 1.00 86.00 177 GLY A O 1
ATOM 1318 N N . LEU A 1 178 ? -6.361 -11.489 17.812 1.00 86.56 178 LEU A N 1
ATOM 1319 C CA . LEU A 1 178 ? -6.191 -10.398 16.847 1.00 86.56 178 LEU A CA 1
ATOM 1320 C C . LEU A 1 178 ? -4.844 -9.685 17.039 1.00 86.56 178 LEU A C 1
ATOM 1322 O O . LEU A 1 178 ? -4.797 -8.461 17.160 1.00 86.56 178 LEU A O 1
ATOM 1326 N N . ASP A 1 179 ? -3.745 -10.438 17.092 1.00 89.19 179 ASP A N 1
ATOM 1327 C CA . ASP A 1 179 ? -2.402 -9.864 17.215 1.00 89.19 179 ASP A CA 1
ATOM 1328 C C . ASP A 1 179 ? -2.096 -8.901 16.053 1.00 89.19 179 ASP A C 1
ATOM 1330 O O . ASP A 1 179 ? -2.218 -9.252 14.876 1.00 89.19 179 ASP A O 1
ATOM 1334 N N . THR A 1 180 ? -1.696 -7.672 16.386 1.00 89.88 180 THR A N 1
ATOM 1335 C CA . THR A 1 180 ? -1.541 -6.554 15.442 1.00 89.88 180 THR A CA 1
ATOM 1336 C C . THR A 1 180 ? -0.502 -5.543 15.937 1.00 89.88 180 THR A C 1
ATOM 1338 O O . THR A 1 180 ? -0.116 -5.548 17.103 1.00 89.88 180 THR A O 1
ATOM 1341 N N . SER A 1 181 ? -0.067 -4.643 15.055 1.00 87.88 181 SER A N 1
ATOM 1342 C CA . SER A 1 181 ? 0.666 -3.422 15.414 1.00 87.88 181 SER A CA 1
ATOM 1343 C C . SER A 1 181 ? -0.265 -2.323 15.975 1.00 87.88 181 SER A C 1
ATOM 1345 O O . SER A 1 181 ? -1.492 -2.421 15.810 1.00 87.88 181 SER A O 1
ATOM 1347 N N . PRO A 1 182 ? 0.288 -1.221 16.532 1.00 87.69 182 PRO A N 1
ATOM 1348 C CA . PRO A 1 182 ? -0.484 -0.017 16.850 1.00 87.69 182 PRO A CA 1
ATOM 1349 C C . PRO A 1 182 ? -1.271 0.542 15.652 1.00 87.69 182 PRO A C 1
ATOM 1351 O O . PRO A 1 182 ? -2.448 0.874 15.777 1.00 87.69 182 PRO A O 1
ATOM 1354 N N . SER A 1 183 ? -0.685 0.579 14.451 1.00 86.62 183 SER A N 1
ATOM 1355 C CA . SER A 1 183 ? -1.397 1.067 13.259 1.00 86.62 183 SER A CA 1
ATOM 1356 C C . SER A 1 183 ? -2.555 0.143 12.866 1.00 86.62 183 SER A C 1
ATOM 1358 O O . SER A 1 183 ? -3.645 0.607 12.519 1.00 86.62 183 SER A O 1
ATOM 1360 N N . GLY A 1 184 ? -2.351 -1.173 12.963 1.00 87.25 184 GLY A N 1
ATOM 1361 C CA . GLY A 1 184 ? -3.378 -2.163 12.658 1.00 87.25 184 GLY A CA 1
ATOM 1362 C C . GLY A 1 184 ? -4.540 -2.175 13.653 1.00 87.25 184 GLY A C 1
ATOM 1363 O O . GLY A 1 184 ? -5.681 -2.356 13.232 1.00 87.25 184 GLY A O 1
ATOM 1364 N N . GLY A 1 185 ? -4.271 -1.919 14.938 1.00 89.38 185 GLY A N 1
ATOM 1365 C CA . GLY A 1 185 ? -5.259 -1.953 16.023 1.00 89.38 185 GLY A CA 1
ATOM 1366 C C . GLY A 1 185 ? -5.986 -0.632 16.301 1.00 89.38 185 GLY A C 1
ATOM 1367 O O . GLY A 1 185 ? -6.980 -0.634 17.030 1.00 89.38 185 GLY A O 1
ATOM 1368 N N . ALA A 1 186 ? -5.541 0.486 15.717 1.00 90.44 186 ALA A N 1
ATOM 1369 C CA . ALA A 1 186 ? -6.014 1.831 16.060 1.00 90.44 186 ALA A CA 1
ATOM 1370 C C . ALA A 1 186 ? -7.543 1.999 15.988 1.00 90.44 186 ALA A C 1
ATOM 1372 O O . ALA A 1 186 ? -8.138 2.615 16.868 1.00 90.44 186 ALA A O 1
ATOM 1373 N N . GLY A 1 187 ? -8.203 1.421 14.978 1.00 89.06 187 GLY A N 1
ATOM 1374 C CA . GLY A 1 187 ? -9.659 1.534 14.827 1.00 89.06 187 GLY A CA 1
ATOM 1375 C C . GLY A 1 187 ? -10.449 0.824 15.931 1.00 89.06 187 GLY A C 1
ATOM 1376 O O . GLY A 1 187 ? -11.497 1.309 16.357 1.00 89.06 187 GLY A O 1
ATOM 1377 N N . LEU A 1 188 ? -9.945 -0.311 16.423 1.00 88.50 188 LEU A N 1
ATOM 1378 C CA . LEU A 1 188 ? -10.569 -1.026 17.535 1.00 88.50 188 LEU A CA 1
ATOM 1379 C C . LEU A 1 188 ? -10.263 -0.341 18.869 1.00 88.50 188 LEU A C 1
ATOM 1381 O O . LEU A 1 188 ? -11.175 -0.163 19.673 1.00 88.50 188 LEU A O 1
ATOM 1385 N N . ALA A 1 189 ? -9.025 0.114 19.074 1.00 90.31 189 ALA A N 1
ATOM 1386 C CA . ALA A 1 189 ? -8.671 0.916 20.242 1.00 90.31 189 ALA A CA 1
ATOM 1387 C C . ALA A 1 189 ? -9.540 2.182 20.332 1.00 90.31 189 ALA A C 1
ATOM 1389 O O . ALA A 1 189 ? -10.106 2.455 21.386 1.00 90.31 189 ALA A O 1
ATOM 1390 N N . ALA A 1 190 ? -9.755 2.888 19.215 1.00 90.44 190 ALA A N 1
ATOM 1391 C CA . ALA A 1 190 ? -10.656 4.039 19.154 1.00 90.44 190 ALA A CA 1
ATOM 1392 C C . ALA A 1 190 ? -12.077 3.676 19.596 1.00 90.44 190 ALA A C 1
ATOM 1394 O O . ALA A 1 190 ? -12.652 4.361 20.436 1.00 90.44 190 ALA A O 1
ATOM 1395 N N . ALA A 1 191 ? -12.635 2.575 19.085 1.00 88.69 191 ALA A N 1
ATOM 1396 C CA . ALA A 1 191 ? -13.974 2.134 19.462 1.00 88.69 191 ALA A CA 1
ATOM 1397 C C . ALA A 1 191 ? -14.083 1.787 20.957 1.00 88.69 191 ALA A C 1
ATOM 1399 O O . ALA A 1 191 ? -15.068 2.148 21.600 1.00 88.69 191 ALA A O 1
ATOM 1400 N N . LEU A 1 192 ? -13.076 1.112 21.521 1.00 88.12 192 LEU A N 1
ATOM 1401 C CA . LEU A 1 192 ? -13.044 0.728 22.935 1.00 88.12 192 LEU A CA 1
ATOM 1402 C C . LEU A 1 192 ? -12.894 1.944 23.853 1.00 88.12 192 LEU A C 1
ATOM 1404 O O . LEU A 1 192 ? -13.669 2.101 24.801 1.00 88.12 192 LEU A O 1
ATOM 1408 N N . ILE A 1 193 ? -11.937 2.820 23.548 1.00 90.19 193 ILE A N 1
ATOM 1409 C CA . ILE A 1 193 ? -11.685 4.039 24.316 1.00 90.19 193 ILE A CA 1
ATOM 1410 C C . ILE A 1 193 ? -12.900 4.961 24.222 1.00 90.19 193 ILE A C 1
ATOM 1412 O O . ILE A 1 193 ? -13.417 5.384 25.256 1.00 90.19 193 ILE A O 1
ATOM 1416 N N . GLY A 1 194 ? -13.425 5.195 23.018 1.00 89.56 194 GLY A N 1
ATOM 1417 C CA . GLY A 1 194 ? -14.616 6.012 22.816 1.00 89.56 194 GLY A CA 1
ATOM 1418 C C . GLY A 1 194 ? -15.835 5.469 23.557 1.00 89.56 194 GLY A C 1
ATOM 1419 O O . GLY A 1 194 ? -16.506 6.219 24.261 1.00 89.56 194 GLY A O 1
ATOM 1420 N N . ALA A 1 195 ? -16.073 4.153 23.519 1.00 88.12 195 ALA A N 1
ATOM 1421 C CA . ALA A 1 195 ? -17.147 3.536 24.297 1.00 88.12 195 ALA A CA 1
ATOM 1422 C C . ALA A 1 195 ? -16.977 3.756 25.811 1.00 88.12 195 ALA A C 1
ATOM 1424 O O . ALA A 1 195 ? -17.957 4.032 26.502 1.00 88.12 195 ALA A O 1
ATOM 1425 N N . SER A 1 196 ? -15.746 3.667 26.329 1.00 88.50 196 SER A N 1
ATOM 1426 C CA . SER A 1 196 ? -15.458 3.905 27.752 1.00 88.50 196 SER A CA 1
ATOM 1427 C C . SER A 1 196 ? -15.656 5.365 28.177 1.00 88.50 196 SER A C 1
ATOM 1429 O O . SER A 1 196 ? -15.993 5.632 29.330 1.00 88.50 196 SER A O 1
ATOM 1431 N N . GLN A 1 197 ? -15.483 6.298 27.240 1.00 90.50 197 GLN A N 1
ATOM 1432 C CA . GLN A 1 197 ? -15.612 7.739 27.456 1.00 90.50 197 GLN A CA 1
ATOM 1433 C C . GLN A 1 197 ? -17.026 8.262 27.159 1.00 90.50 197 GLN A C 1
ATOM 1435 O O . GLN A 1 197 ? -17.328 9.412 27.463 1.00 90.50 197 GLN A O 1
ATOM 1440 N N . GLY A 1 198 ? -17.916 7.419 26.622 1.00 89.12 198 GLY A N 1
ATOM 1441 C CA . GLY A 1 198 ? -19.259 7.825 26.201 1.00 89.12 198 GLY A CA 1
ATOM 1442 C C . GLY A 1 198 ? -19.284 8.608 24.883 1.00 89.12 198 GLY A C 1
ATOM 1443 O O . GLY A 1 198 ? -20.256 9.312 24.613 1.00 89.12 198 GLY A O 1
ATOM 1444 N N . GLU A 1 199 ? -18.236 8.478 24.071 1.00 88.00 199 GLU A N 1
ATOM 1445 C CA . GLU A 1 199 ? -18.088 9.118 22.763 1.00 88.00 199 GLU A CA 1
ATOM 1446 C C . GLU A 1 199 ? -18.809 8.328 21.651 1.00 88.00 199 GLU A C 1
ATOM 1448 O O . GLU A 1 199 ? -19.243 7.183 21.830 1.00 88.00 199 GLU A O 1
ATOM 1453 N N . PHE A 1 200 ? -18.959 8.953 20.478 1.00 87.06 200 PHE A N 1
ATOM 1454 C CA . PHE A 1 200 ? -19.547 8.371 19.254 1.00 87.06 200 PHE A CA 1
ATOM 1455 C C . PHE A 1 200 ? -21.009 7.901 19.372 1.00 87.06 200 PHE A C 1
ATOM 1457 O O . PHE A 1 200 ? -21.519 7.179 18.513 1.00 87.06 200 PHE A O 1
ATOM 1464 N N . GLY A 1 201 ? -21.707 8.260 20.457 1.00 88.12 201 GLY A N 1
ATOM 1465 C CA . GLY A 1 201 ? -23.114 7.906 20.664 1.00 88.12 201 GLY A CA 1
ATOM 1466 C C . GLY A 1 201 ? -23.387 6.397 20.726 1.00 88.12 201 G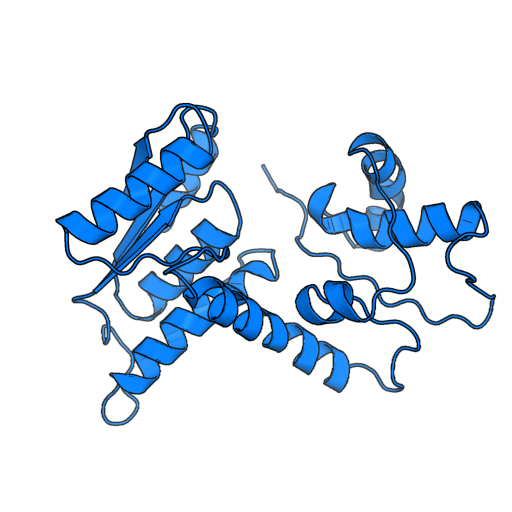LY A C 1
ATOM 1467 O O . GLY A 1 201 ? -24.505 5.961 20.426 1.00 88.12 201 GLY A O 1
ATOM 1468 N N . LEU A 1 202 ? -22.385 5.591 21.096 1.00 87.69 202 LEU A N 1
ATOM 1469 C CA . LEU A 1 202 ? -22.505 4.136 21.161 1.00 87.69 202 LEU A CA 1
ATOM 1470 C C . LEU A 1 202 ? -23.517 3.711 22.234 1.00 87.69 202 LEU A C 1
ATOM 1472 O O . LEU A 1 202 ? -23.508 4.186 23.368 1.00 87.69 202 LEU A O 1
ATOM 1476 N N . LYS A 1 203 ? -24.404 2.780 21.872 1.00 88.38 203 LYS A N 1
ATOM 1477 C CA . LYS A 1 203 ? -25.424 2.201 22.756 1.00 88.38 203 LYS A CA 1
ATOM 1478 C C . LYS A 1 203 ? -25.137 0.721 22.969 1.00 88.38 203 LYS A C 1
ATOM 1480 O O . LYS A 1 203 ? -24.457 0.093 22.165 1.00 88.38 203 LYS A O 1
ATOM 1485 N N . ALA A 1 204 ? -25.771 0.122 23.976 1.00 86.81 204 ALA A N 1
ATOM 1486 C CA . ALA A 1 204 ? -25.720 -1.328 24.192 1.00 86.81 204 ALA A CA 1
ATOM 1487 C C . ALA A 1 204 ? -26.224 -2.153 22.985 1.00 86.81 204 ALA A C 1
ATOM 1489 O O . ALA A 1 204 ? -25.913 -3.332 22.871 1.00 86.81 204 ALA A O 1
ATOM 1490 N N . THR A 1 205 ? -26.996 -1.539 22.081 1.00 88.38 205 THR A N 1
ATOM 1491 C CA . THR A 1 205 ? -27.488 -2.157 20.840 1.00 88.38 205 THR A CA 1
ATOM 1492 C C . THR A 1 205 ? -26.628 -1.847 19.609 1.00 88.38 205 THR A C 1
ATOM 1494 O O . THR A 1 205 ? -27.003 -2.227 18.500 1.00 88.38 205 THR A O 1
ATOM 1497 N N . SER A 1 206 ? -25.530 -1.099 19.752 1.00 88.31 206 SER A N 1
ATOM 1498 C CA . SER A 1 206 ? -24.656 -0.756 18.628 1.00 88.31 206 SER A CA 1
ATOM 1499 C C . SER A 1 206 ? -23.887 -1.986 18.140 1.00 88.31 206 SER A C 1
ATOM 1501 O O . SER A 1 206 ? -23.358 -2.757 18.935 1.00 88.31 206 SER A O 1
ATOM 1503 N N . ARG A 1 207 ? -23.790 -2.140 16.814 1.00 85.31 207 ARG A N 1
ATOM 1504 C CA . ARG A 1 207 ? -22.942 -3.137 16.150 1.00 85.31 207 ARG A CA 1
ATOM 1505 C C . ARG A 1 207 ? -21.796 -2.399 15.476 1.00 85.31 207 ARG A C 1
ATOM 1507 O O . ARG A 1 207 ? -22.007 -1.757 14.448 1.00 85.31 207 ARG A O 1
ATOM 1514 N N . VAL A 1 208 ? -20.626 -2.438 16.101 1.00 84.69 208 VAL A N 1
ATOM 1515 C CA . VAL A 1 208 ? -19.450 -1.691 15.648 1.00 84.69 208 VAL A CA 1
ATOM 1516 C C . VAL A 1 208 ? -18.602 -2.589 14.761 1.00 84.69 208 VAL A C 1
ATOM 1518 O O . VAL A 1 208 ? -18.192 -3.666 15.187 1.00 84.69 208 VAL A O 1
ATOM 1521 N N . MET A 1 209 ? -18.346 -2.145 13.532 1.00 83.69 209 MET A N 1
ATOM 1522 C CA . MET A 1 209 ? -17.386 -2.797 12.653 1.00 83.69 209 MET A CA 1
ATOM 1523 C C . MET A 1 209 ? -16.028 -2.102 12.775 1.00 83.69 209 MET A C 1
ATOM 1525 O O . MET A 1 209 ? -15.907 -0.914 12.474 1.00 83.69 209 MET A O 1
ATOM 1529 N N . CYS A 1 210 ? -15.009 -2.853 13.181 1.00 85.06 210 CYS A N 1
ATOM 1530 C CA . CYS A 1 210 ? -13.621 -2.398 13.221 1.00 85.06 210 CYS A CA 1
ATOM 1531 C C . CYS A 1 210 ? -12.802 -3.182 12.191 1.00 85.06 210 CYS A C 1
ATOM 1533 O O . CYS A 1 210 ? -13.033 -4.374 11.994 1.00 85.06 210 CYS A O 1
ATOM 1535 N N . ILE A 1 211 ? -11.838 -2.519 11.551 1.00 83.25 211 ILE A N 1
ATOM 1536 C CA . ILE A 1 211 ? -10.901 -3.155 10.621 1.00 83.25 211 ILE A CA 1
ATOM 1537 C C . ILE A 1 211 ? -9.548 -3.252 11.321 1.00 83.25 211 ILE A C 1
ATOM 1539 O O . ILE A 1 211 ? -8.943 -2.223 11.615 1.00 83.25 211 ILE A O 1
ATOM 1543 N N . VAL A 1 212 ? -9.077 -4.478 11.557 1.00 87.38 212 VAL A N 1
ATOM 1544 C CA . VAL A 1 212 ? -7.678 -4.729 11.927 1.00 87.38 212 VAL A CA 1
ATOM 1545 C C . VAL A 1 212 ? -6.875 -4.781 10.634 1.00 87.38 212 VAL A C 1
ATOM 1547 O O . VAL A 1 212 ? -7.081 -5.663 9.801 1.00 87.38 212 VAL A O 1
ATOM 1550 N N . SER A 1 213 ? -6.045 -3.766 10.405 1.00 84.25 213 SER A N 1
ATOM 1551 C CA . SER A 1 213 ? -5.522 -3.495 9.058 1.00 84.25 213 SER A CA 1
ATOM 1552 C C . SER A 1 213 ? -4.260 -4.294 8.691 1.00 84.25 213 SER A C 1
ATOM 1554 O O . SER A 1 213 ? -3.914 -4.440 7.511 1.00 84.25 213 SER A O 1
ATOM 1556 N N . GLU A 1 214 ? -3.596 -4.870 9.684 1.00 84.75 214 GLU A N 1
ATOM 1557 C CA . GLU A 1 214 ? -2.442 -5.748 9.526 1.00 84.75 214 GLU A CA 1
ATOM 1558 C C . GLU A 1 214 ? -2.317 -6.697 10.717 1.00 84.75 214 GLU A C 1
ATOM 1560 O O . GLU A 1 214 ? -2.848 -6.420 11.789 1.00 84.75 214 GLU A O 1
ATOM 1565 N N . GLY A 1 215 ? -1.651 -7.830 10.513 1.00 81.62 215 GLY A N 1
ATOM 1566 C CA . GLY A 1 215 ? -1.269 -8.721 11.605 1.00 81.62 215 GLY A CA 1
ATOM 1567 C C . GLY A 1 215 ? -0.059 -8.192 12.372 1.00 81.62 215 GLY A C 1
ATOM 1568 O O . GLY A 1 215 ? 0.525 -7.165 12.016 1.00 81.62 215 GLY A O 1
ATOM 1569 N N . ALA A 1 216 ? 0.341 -8.912 13.419 1.00 69.75 216 ALA A N 1
ATOM 1570 C CA . ALA A 1 216 ? 1.573 -8.618 14.138 1.00 69.75 216 ALA A CA 1
ATOM 1571 C C . ALA A 1 216 ? 2.763 -8.520 13.172 1.00 69.75 216 ALA A C 1
ATOM 1573 O O . ALA A 1 216 ? 2.944 -9.356 12.277 1.00 69.75 216 ALA A O 1
ATOM 1574 N N . VAL A 1 217 ? 3.585 -7.492 13.372 1.00 59.19 217 VAL A N 1
ATOM 1575 C CA . VAL A 1 217 ? 4.901 -7.417 12.745 1.00 59.19 217 VAL A CA 1
ATOM 1576 C C . VAL A 1 217 ? 5.747 -8.470 13.451 1.00 59.19 217 VAL A C 1
ATOM 1578 O O . VAL A 1 217 ? 6.262 -8.232 14.535 1.00 59.19 217 VAL A O 1
ATOM 1581 N N . ASN A 1 218 ? 5.800 -9.677 12.891 1.00 48.84 218 ASN A N 1
ATOM 1582 C CA . ASN A 1 218 ? 6.785 -10.654 13.328 1.00 48.84 218 ASN A CA 1
ATOM 1583 C C . ASN A 1 218 ? 8.149 -10.131 12.868 1.00 48.84 218 ASN A C 1
ATOM 1585 O O . ASN A 1 218 ? 8.384 -10.050 11.655 1.00 48.84 218 ASN A O 1
ATOM 1589 N N . ASP A 1 219 ? 8.973 -9.723 13.832 1.00 40.62 219 ASP A N 1
ATOM 1590 C CA . ASP A 1 219 ? 10.402 -9.455 13.641 1.00 40.62 219 ASP A CA 1
ATOM 1591 C C . ASP A 1 219 ? 11.130 -10.677 13.055 1.00 40.62 219 ASP A C 1
ATOM 1593 O O . ASP A 1 219 ? 10.807 -11.826 13.452 1.00 40.62 219 ASP A O 1
#

Foldseek 3Di:
DPLFFLLLQQLLVVLVVVLVVQDDPPDQALSALVAEEFAEDLDSNLVSNLVSCVVRNHAYEYFYEPPRDPVSVVVSVVSRHHYDYAHNDRVRRRVVRVVCCVVVVHHYQDLDDDVPRDNVVSSLVSSCVVVVVVVVVDPDDAPDDDGPVCCVPPPPDDDDDDLVLQVVCQVVCVVVVQAAHSVQRVQVSCVVVCVVVCHPVDDPPHDDDGGRGGHHPDD